Protein AF-A0A0K2VNP7-F1 (afdb_monomer_lite)

Radius of gyration: 23.18 Å; chains: 1; bounding box: 62×50×57 Å

Structure (mmCIF, N/CA/C/O backbone):
data_AF-A0A0K2VNP7-F1
#
_entry.id   AF-A0A0K2VNP7-F1
#
loop_
_atom_site.group_PDB
_atom_site.id
_atom_site.type_symbol
_atom_site.label_atom_id
_atom_site.label_alt_id
_atom_site.label_comp_id
_atom_site.label_asym_id
_atom_site.label_entity_id
_atom_site.label_seq_id
_atom_site.pdbx_PDB_ins_code
_atom_site.Cartn_x
_atom_site.Cartn_y
_atom_site.Cartn_z
_atom_site.occupancy
_atom_site.B_iso_or_equiv
_atom_site.auth_seq_id
_atom_site.auth_comp_id
_atom_site.auth_asym_id
_atom_site.auth_atom_id
_atom_site.pdbx_PDB_model_num
ATOM 1 N N . MET A 1 1 ? 33.812 19.407 -28.244 1.00 70.69 1 MET A N 1
ATOM 2 C CA . MET A 1 1 ? 33.026 18.221 -28.662 1.00 70.69 1 MET A CA 1
ATOM 3 C C . MET A 1 1 ? 32.955 17.132 -27.590 1.00 70.69 1 MET A C 1
ATOM 5 O O . MET A 1 1 ? 31.851 16.700 -27.298 1.00 70.69 1 MET A O 1
ATOM 9 N N . GLY A 1 2 ? 34.066 16.729 -26.953 1.00 83.50 2 GLY A N 1
ATOM 10 C CA . GLY A 1 2 ? 34.057 15.644 -25.949 1.00 83.50 2 GLY A CA 1
ATOM 11 C C . GLY A 1 2 ? 33.105 15.850 -24.759 1.00 83.50 2 GLY A C 1
ATOM 12 O O . GLY A 1 2 ? 32.328 14.958 -24.445 1.00 83.50 2 GLY A O 1
ATOM 13 N N . ILE A 1 3 ? 33.084 17.046 -24.156 1.00 91.19 3 ILE A N 1
ATOM 14 C CA . ILE A 1 3 ? 32.210 17.354 -23.003 1.00 91.19 3 ILE A CA 1
ATOM 15 C C . ILE A 1 3 ? 30.718 17.237 -23.366 1.00 91.19 3 ILE A C 1
ATOM 17 O O . ILE A 1 3 ? 29.927 16.738 -22.573 1.00 91.19 3 ILE A O 1
ATOM 21 N N . LEU A 1 4 ? 30.333 17.630 -24.585 1.00 91.12 4 LEU A N 1
ATOM 22 C CA . LEU A 1 4 ? 28.941 17.568 -25.040 1.00 91.12 4 LEU A CA 1
ATOM 23 C C . LEU A 1 4 ? 28.455 16.115 -25.177 1.00 91.12 4 LEU A C 1
ATOM 25 O O . LEU A 1 4 ? 27.351 15.791 -24.751 1.00 91.12 4 LEU A O 1
ATOM 29 N N . LEU A 1 5 ? 29.300 15.228 -25.717 1.00 90.25 5 LEU A N 1
ATOM 30 C CA . LEU A 1 5 ? 28.995 13.797 -25.822 1.00 90.25 5 LEU A CA 1
ATOM 31 C C . LEU A 1 5 ? 28.846 13.147 -24.444 1.00 90.25 5 LEU A C 1
ATOM 33 O O . LEU A 1 5 ? 27.913 12.377 -24.232 1.00 90.25 5 LEU A O 1
ATOM 37 N N . VAL A 1 6 ? 29.716 13.497 -23.493 1.00 90.69 6 VAL A N 1
ATOM 38 C CA . VAL A 1 6 ? 29.629 12.990 -22.115 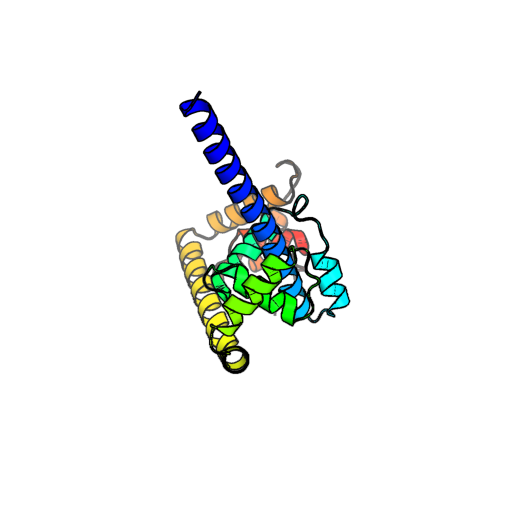1.00 90.69 6 VAL A CA 1
ATOM 39 C C . VAL A 1 6 ? 28.314 13.415 -21.455 1.00 90.69 6 VAL A C 1
ATOM 41 O O . VAL A 1 6 ? 27.642 12.581 -20.851 1.00 90.69 6 VAL A O 1
ATOM 44 N 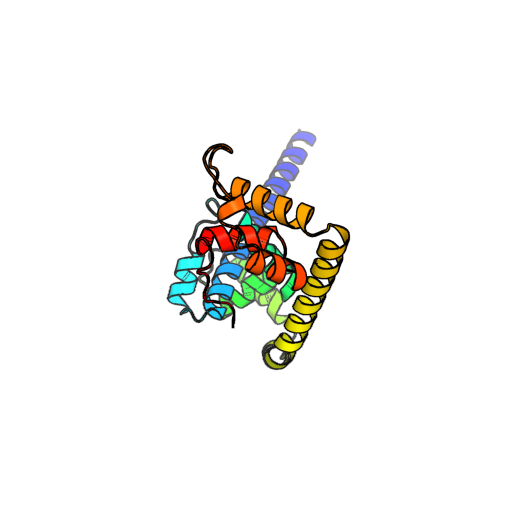N . LEU A 1 7 ? 27.896 14.674 -21.620 1.00 92.00 7 LEU A N 1
ATOM 45 C CA . LEU A 1 7 ? 26.624 15.162 -21.074 1.00 92.00 7 LEU A CA 1
ATOM 46 C C . LEU A 1 7 ? 25.408 14.459 -21.690 1.00 92.00 7 LEU A C 1
ATOM 48 O O . LEU A 1 7 ? 24.470 14.134 -20.966 1.00 92.00 7 LEU A O 1
ATOM 52 N N . ILE A 1 8 ? 25.429 14.178 -22.996 1.00 92.94 8 ILE A N 1
ATOM 53 C CA . ILE A 1 8 ? 24.343 13.451 -23.673 1.00 92.94 8 ILE A CA 1
ATOM 54 C C . ILE A 1 8 ? 24.236 12.016 -23.146 1.00 92.94 8 ILE A C 1
ATOM 56 O O . ILE A 1 8 ? 23.135 11.558 -22.841 1.00 92.94 8 ILE A O 1
ATOM 60 N N . VAL A 1 9 ? 25.362 11.314 -22.996 1.00 91.56 9 VAL A N 1
ATOM 61 C CA . VAL A 1 9 ? 25.372 9.932 -22.488 1.00 91.56 9 VAL A CA 1
ATOM 62 C C . VAL A 1 9 ? 24.902 9.878 -21.032 1.00 91.56 9 VAL A C 1
ATOM 64 O O . VAL A 1 9 ? 24.053 9.052 -20.697 1.00 91.56 9 VAL A O 1
ATOM 67 N N . LEU A 1 10 ? 25.390 10.780 -20.175 1.00 91.75 10 LEU A N 1
ATOM 68 C CA . LEU A 1 10 ? 24.962 10.849 -18.774 1.00 91.75 10 LEU A CA 1
ATOM 69 C C . LEU A 1 10 ? 23.482 11.226 -18.647 1.00 91.75 10 LEU A C 1
ATOM 71 O O . LEU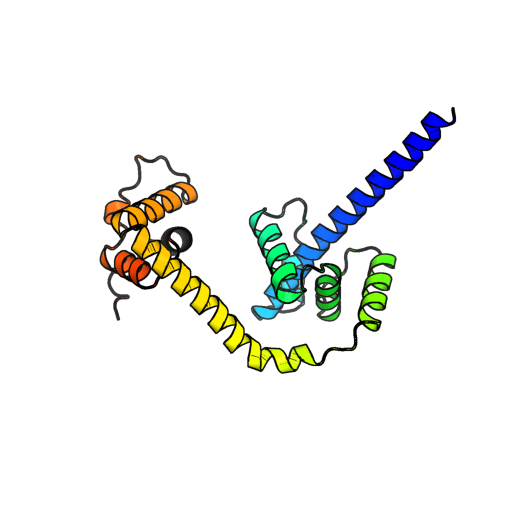 A 1 10 ? 22.745 10.564 -17.917 1.00 91.75 10 LEU A O 1
ATOM 75 N N . GLY A 1 11 ? 23.030 12.240 -19.387 1.00 89.75 11 GLY A N 1
ATOM 76 C CA . GLY A 1 11 ? 21.629 12.660 -19.401 1.00 89.75 11 GLY A CA 1
ATOM 77 C C . GLY A 1 11 ? 20.698 11.546 -19.882 1.00 89.75 11 GLY A C 1
ATOM 78 O O . GLY A 1 11 ? 19.685 11.268 -19.240 1.00 89.75 11 GLY A O 1
ATOM 79 N N . GLY A 1 12 ? 21.077 10.845 -20.955 1.00 89.25 12 GLY A N 1
ATOM 80 C CA . GLY A 1 12 ? 20.349 9.679 -21.457 1.00 89.25 12 GLY A CA 1
ATOM 81 C C . GLY A 1 12 ? 20.285 8.539 -20.437 1.00 89.25 12 GLY A C 1
ATOM 82 O O . GLY A 1 12 ? 19.220 7.954 -20.239 1.00 89.25 12 GLY A O 1
ATOM 83 N N . GLY A 1 13 ? 21.391 8.266 -19.738 1.00 84.56 13 GLY A N 1
ATOM 84 C CA . GLY A 1 13 ? 21.458 7.255 -18.680 1.00 84.56 13 GLY A CA 1
ATOM 85 C C . GLY A 1 13 ? 20.544 7.569 -17.492 1.00 84.56 13 GLY A C 1
ATOM 86 O O . GLY A 1 13 ? 19.760 6.714 -17.078 1.00 84.56 13 GLY A O 1
ATOM 87 N N . VAL A 1 14 ? 20.584 8.805 -16.982 1.00 86.88 14 VAL A N 1
ATOM 88 C CA . VAL A 1 14 ? 19.708 9.257 -15.884 1.00 86.88 14 VAL A CA 1
ATOM 89 C C . VAL A 1 14 ? 18.240 9.193 -16.300 1.00 86.88 14 VAL A C 1
ATOM 91 O O . VAL A 1 14 ? 17.415 8.655 -15.562 1.00 86.88 14 VAL A O 1
ATOM 94 N N . TRP A 1 15 ? 17.907 9.679 -17.497 1.00 87.25 15 TRP A N 1
ATOM 95 C CA . TRP A 1 15 ? 16.540 9.627 -18.014 1.00 87.25 15 TRP A CA 1
ATOM 96 C C . TRP A 1 15 ? 16.022 8.189 -18.124 1.00 87.25 15 TRP A C 1
ATOM 98 O O . TRP A 1 15 ? 14.904 7.893 -17.693 1.00 87.25 15 TRP A O 1
ATOM 108 N N . TYR A 1 16 ? 16.845 7.275 -18.641 1.00 82.25 16 TYR A N 1
ATOM 109 C CA . TYR A 1 16 ? 16.489 5.863 -18.751 1.00 82.25 16 TYR A CA 1
ATOM 110 C C . TYR A 1 16 ? 16.278 5.215 -17.374 1.00 82.25 16 TYR A C 1
ATOM 112 O O . TYR A 1 16 ? 15.296 4.496 -17.173 1.00 82.25 16 TYR A O 1
ATOM 120 N N . PHE A 1 17 ? 17.149 5.517 -16.406 1.00 78.56 17 PHE A N 1
ATOM 121 C CA . PHE A 1 17 ? 17.036 5.026 -15.032 1.00 78.56 17 PHE A CA 1
ATOM 122 C C . PHE A 1 17 ? 15.746 5.504 -14.350 1.00 78.56 17 PHE A C 1
ATOM 124 O O . PHE A 1 17 ? 14.999 4.696 -13.793 1.00 78.56 17 PHE A O 1
ATOM 131 N N . LEU A 1 18 ? 15.432 6.799 -14.454 1.00 80.50 18 LEU A N 1
ATOM 132 C CA . LEU A 1 18 ? 14.202 7.372 -13.901 1.00 80.50 18 LEU A CA 1
ATOM 133 C C . LEU A 1 18 ? 12.958 6.738 -14.533 1.00 80.50 18 LEU A C 1
ATOM 135 O O . LEU A 1 18 ? 12.054 6.298 -13.821 1.00 80.50 18 LEU A O 1
ATOM 139 N N . LYS A 1 19 ? 12.936 6.608 -15.863 1.00 79.38 19 LYS A N 1
ATOM 140 C CA . LYS A 1 19 ? 11.820 5.988 -16.591 1.00 79.38 19 LYS A CA 1
ATOM 141 C C . LYS A 1 19 ? 11.610 4.521 -16.201 1.00 79.38 19 LYS A C 1
ATOM 143 O O . LYS A 1 19 ? 10.469 4.064 -16.112 1.00 79.38 19 LYS A O 1
ATOM 148 N N . GLY A 1 20 ? 12.693 3.787 -15.946 1.00 77.75 20 GLY A N 1
ATOM 149 C CA . GLY A 1 20 ? 12.641 2.414 -15.442 1.00 77.75 20 GLY A CA 1
ATOM 150 C C . GLY A 1 20 ? 12.015 2.316 -14.048 1.00 77.75 20 GLY A C 1
ATOM 151 O O . GLY A 1 20 ? 11.150 1.466 -13.824 1.00 77.75 20 GLY A O 1
ATOM 152 N N . ASN A 1 21 ? 12.393 3.212 -13.134 1.00 82.44 21 ASN A N 1
ATOM 153 C CA . ASN A 1 21 ? 11.862 3.233 -11.769 1.00 82.44 21 ASN A CA 1
ATOM 154 C C . ASN A 1 21 ? 10.374 3.591 -11.718 1.00 82.44 21 ASN A C 1
ATOM 156 O O . ASN A 1 21 ? 9.636 2.954 -10.971 1.00 82.44 21 ASN A O 1
ATOM 160 N N . VAL A 1 22 ? 9.907 4.530 -12.549 1.00 85.69 22 VAL A N 1
ATOM 161 C CA . VAL A 1 22 ? 8.475 4.883 -12.619 1.00 85.69 22 VAL A CA 1
ATOM 162 C C . VAL A 1 22 ? 7.631 3.676 -13.037 1.00 85.69 22 VAL A C 1
ATOM 164 O O . VAL A 1 22 ? 6.640 3.357 -12.385 1.00 85.69 22 VAL A O 1
ATOM 167 N N . ARG A 1 23 ? 8.058 2.940 -14.072 1.00 88.19 23 ARG A N 1
ATOM 168 C CA . ARG A 1 23 ? 7.354 1.726 -14.529 1.00 88.19 23 ARG A CA 1
ATOM 169 C C . ARG A 1 23 ? 7.329 0.628 -13.469 1.00 88.19 23 ARG A C 1
ATOM 171 O O . ARG A 1 23 ? 6.323 -0.058 -13.326 1.00 88.19 23 ARG A O 1
ATOM 178 N N . ARG A 1 24 ? 8.426 0.460 -12.726 1.00 89.75 24 ARG A N 1
ATOM 179 C CA . ARG A 1 24 ? 8.487 -0.481 -11.600 1.00 89.75 24 ARG A CA 1
ATOM 180 C C . ARG A 1 24 ? 7.563 -0.068 -10.463 1.00 89.75 24 ARG A C 1
ATOM 182 O O . ARG A 1 24 ? 6.850 -0.923 -9.951 1.00 89.75 24 ARG A O 1
ATOM 189 N N . GLY A 1 25 ? 7.533 1.216 -10.112 1.00 91.81 25 GLY A N 1
ATOM 190 C CA . GLY A 1 25 ? 6.614 1.754 -9.111 1.00 91.81 25 GLY A CA 1
ATOM 191 C C . GLY A 1 25 ? 5.158 1.494 -9.491 1.00 91.81 25 GLY A C 1
ATOM 192 O O . GLY A 1 25 ? 4.420 0.917 -8.701 1.00 91.81 25 GLY A O 1
ATOM 193 N N . ALA A 1 26 ? 4.776 1.800 -10.731 1.00 93.69 26 ALA A N 1
ATOM 194 C CA . ALA A 1 26 ? 3.443 1.509 -11.255 1.00 93.69 26 ALA A CA 1
ATOM 195 C C . ALA A 1 26 ? 3.073 0.019 -11.138 1.00 93.69 26 ALA A C 1
ATOM 197 O O . ALA A 1 26 ? 2.006 -0.321 -10.627 1.00 93.69 26 ALA A O 1
ATOM 198 N N . GLU A 1 27 ? 3.970 -0.882 -11.554 1.00 94.75 27 GLU A N 1
ATOM 199 C CA . GLU A 1 27 ? 3.713 -2.324 -11.461 1.00 94.75 27 GLU A CA 1
ATOM 200 C C . GLU A 1 27 ? 3.651 -2.814 -10.012 1.00 94.75 27 GLU A C 1
ATOM 202 O O . GLU A 1 27 ? 2.876 -3.711 -9.696 1.00 94.75 27 GLU A O 1
ATOM 207 N N . THR A 1 28 ? 4.422 -2.194 -9.120 1.00 95.56 28 THR A N 1
ATOM 208 C CA . THR A 1 28 ? 4.388 -2.468 -7.680 1.00 95.56 28 THR A CA 1
ATOM 209 C C . THR A 1 28 ? 3.008 -2.160 -7.115 1.00 95.56 28 THR A C 1
ATOM 211 O O . THR A 1 28 ? 2.433 -2.988 -6.417 1.00 95.56 28 THR A O 1
ATOM 214 N N . VAL A 1 29 ? 2.428 -1.005 -7.444 1.00 96.00 29 VAL A N 1
ATOM 215 C CA . VAL A 1 29 ? 1.097 -0.679 -6.925 1.00 96.00 29 VAL A CA 1
ATOM 216 C C . VAL A 1 29 ? 0.034 -1.617 -7.501 1.00 96.00 29 VAL A C 1
ATOM 218 O O . VAL A 1 29 ? -0.791 -2.132 -6.749 1.00 96.00 29 VAL A O 1
ATOM 221 N N . ARG A 1 30 ? 0.110 -1.950 -8.797 1.00 96.62 30 ARG A N 1
ATOM 222 C CA . ARG A 1 30 ? -0.773 -2.959 -9.412 1.00 96.62 30 ARG A CA 1
ATOM 223 C C . ARG A 1 30 ? -0.667 -4.322 -8.727 1.00 96.62 30 ARG A C 1
ATOM 225 O O . ARG A 1 30 ? -1.696 -4.933 -8.452 1.00 96.62 30 ARG A O 1
ATOM 232 N N . ALA A 1 31 ? 0.551 -4.769 -8.423 1.00 96.75 31 ALA A N 1
ATOM 233 C CA . ALA A 1 31 ? 0.799 -6.010 -7.697 1.00 96.75 31 ALA A CA 1
ATOM 234 C C . ALA A 1 31 ? 0.157 -5.991 -6.308 1.00 96.75 31 ALA A C 1
ATOM 236 O O . ALA A 1 31 ? -0.519 -6.947 -5.946 1.00 96.75 31 ALA A O 1
ATOM 237 N N . SER A 1 32 ? 0.303 -4.891 -5.567 1.00 96.56 32 SER A N 1
ATOM 238 C CA . SER A 1 32 ? -0.309 -4.750 -4.245 1.00 96.56 32 SER A CA 1
ATOM 239 C C . SER A 1 32 ? -1.839 -4.813 -4.312 1.00 96.56 32 SER A C 1
ATOM 241 O O . SER A 1 32 ? -2.441 -5.605 -3.596 1.00 96.56 32 SER A O 1
ATOM 243 N N . ILE A 1 33 ? -2.466 -4.071 -5.233 1.00 96.00 33 ILE A N 1
ATOM 244 C CA . ILE A 1 33 ? -3.927 -4.086 -5.432 1.00 96.00 33 ILE A CA 1
ATOM 245 C C . ILE A 1 33 ? -4.418 -5.487 -5.798 1.00 96.00 33 ILE A C 1
ATOM 247 O O . ILE A 1 33 ? -5.418 -5.955 -5.259 1.00 96.00 33 ILE A O 1
ATOM 251 N N . PHE A 1 34 ? -3.712 -6.162 -6.706 1.00 97.56 34 PHE A N 1
ATOM 252 C CA . PHE A 1 34 ? -4.047 -7.517 -7.122 1.00 97.56 34 PHE A CA 1
ATOM 253 C C . PHE A 1 34 ? -3.987 -8.502 -5.946 1.00 97.56 34 PHE A C 1
ATOM 255 O O . PHE A 1 34 ? -4.931 -9.261 -5.733 1.00 97.56 34 PHE A O 1
ATOM 262 N N . LEU A 1 35 ? -2.901 -8.470 -5.168 1.00 96.62 35 LEU A N 1
ATOM 263 C CA . LEU A 1 35 ? -2.711 -9.349 -4.015 1.00 96.62 35 LEU A CA 1
ATOM 264 C C . LEU A 1 35 ? -3.757 -9.085 -2.926 1.00 96.62 35 LEU A C 1
ATOM 266 O O . LEU A 1 35 ? -4.388 -10.031 -2.468 1.00 96.62 35 LEU A O 1
ATOM 270 N N . THR A 1 36 ? -4.022 -7.820 -2.593 1.00 94.56 36 THR A N 1
ATOM 271 C CA . THR A 1 36 ? -5.078 -7.447 -1.637 1.00 94.56 36 THR A CA 1
ATOM 272 C C . THR A 1 36 ? -6.469 -7.858 -2.128 1.00 94.56 36 THR A C 1
ATOM 274 O O . THR A 1 36 ? -7.300 -8.293 -1.332 1.00 94.56 36 THR A O 1
ATOM 277 N N . GLY A 1 37 ? -6.730 -7.783 -3.438 1.00 94.69 37 GLY A N 1
ATOM 278 C CA . GLY A 1 37 ? -7.971 -8.282 -4.030 1.00 94.69 37 GLY A CA 1
ATOM 279 C C . GLY A 1 37 ? -8.148 -9.787 -3.812 1.00 94.69 37 GLY A C 1
ATOM 280 O O . GLY A 1 37 ? -9.204 -10.221 -3.357 1.00 94.69 37 GLY A O 1
ATOM 281 N N . LEU A 1 38 ? -7.100 -10.577 -4.064 1.00 95.06 38 LEU A N 1
ATOM 282 C CA . LEU A 1 38 ? -7.122 -12.021 -3.808 1.00 95.06 38 LEU A CA 1
ATOM 283 C C . LEU A 1 38 ? -7.294 -12.353 -2.319 1.00 95.06 38 LEU A C 1
ATOM 285 O O . LEU A 1 38 ? -8.063 -13.250 -1.986 1.00 95.06 38 LEU A O 1
ATOM 289 N N . GLU A 1 39 ? -6.612 -11.631 -1.428 1.00 92.50 39 GLU A N 1
ATOM 290 C CA . GLU A 1 39 ? -6.753 -11.790 0.030 1.00 92.50 39 GLU A CA 1
ATOM 291 C C . GLU A 1 39 ? -8.170 -11.471 0.518 1.00 92.50 39 GLU A C 1
ATOM 293 O O . GLU A 1 39 ? -8.655 -12.095 1.457 1.00 92.50 39 GLU A O 1
ATOM 298 N N . SER A 1 40 ? -8.859 -10.551 -0.159 1.00 92.62 40 SER A N 1
ATOM 299 C CA . SER A 1 40 ? -10.255 -10.197 0.123 1.00 92.62 40 SER A CA 1
ATOM 300 C C . SER A 1 40 ? -11.264 -11.210 -0.444 1.00 92.62 40 SER A C 1
ATOM 302 O O . SER A 1 40 ? -12.470 -11.009 -0.319 1.00 92.62 40 SER A O 1
ATOM 304 N N . GLY A 1 41 ? -10.797 -12.292 -1.077 1.00 94.31 41 GLY A N 1
ATOM 305 C CA . GLY A 1 41 ? -11.638 -13.350 -1.640 1.00 94.31 41 GLY A CA 1
ATOM 306 C C . GLY A 1 41 ? -12.110 -13.108 -3.077 1.00 94.31 41 GLY A C 1
ATOM 307 O O . GLY A 1 41 ? -12.920 -13.887 -3.581 1.00 94.31 41 GLY A O 1
ATOM 308 N N . HIS A 1 42 ? -11.613 -12.071 -3.761 1.00 94.44 42 HIS A N 1
ATOM 309 C CA . HIS A 1 42 ? -11.946 -11.840 -5.167 1.00 94.44 42 HIS A CA 1
ATOM 310 C C . HIS A 1 42 ? -11.330 -12.894 -6.082 1.00 94.44 42 HIS A C 1
ATOM 312 O O . HIS A 1 42 ? -10.258 -13.449 -5.827 1.00 94.44 42 HIS A O 1
ATOM 318 N N . THR A 1 43 ? -11.986 -13.133 -7.215 1.00 97.12 43 THR A N 1
ATOM 319 C CA . THR A 1 43 ? -11.425 -14.012 -8.244 1.00 97.12 43 THR A CA 1
ATOM 320 C C . THR A 1 43 ? -10.215 -13.361 -8.921 1.00 97.12 43 THR A C 1
ATOM 322 O O . THR A 1 43 ? -10.086 -12.138 -8.980 1.00 97.12 43 THR A O 1
ATOM 325 N N . VAL A 1 44 ? -9.337 -14.170 -9.526 1.00 96.88 44 VAL A N 1
ATOM 326 C CA . VAL A 1 44 ? -8.182 -13.672 -10.303 1.00 96.88 44 VAL A CA 1
ATOM 327 C C . VAL A 1 44 ? -8.610 -12.693 -11.405 1.00 96.88 44 VAL A C 1
ATOM 329 O O . VAL A 1 44 ? -7.883 -11.746 -11.710 1.00 96.88 44 VAL A O 1
ATOM 332 N N . ALA A 1 45 ? -9.784 -12.895 -12.011 1.00 96.94 45 ALA A N 1
ATOM 333 C CA . ALA A 1 45 ? -10.313 -12.009 -13.043 1.00 96.94 45 ALA A CA 1
ATOM 334 C C . ALA A 1 45 ? -10.713 -10.635 -12.476 1.00 96.94 45 ALA A C 1
ATOM 336 O O . ALA A 1 45 ? -10.317 -9.611 -13.036 1.00 96.94 45 ALA A O 1
ATOM 337 N N . GLU A 1 46 ? -11.429 -10.611 -11.350 1.00 93.81 46 GLU A N 1
ATOM 338 C CA . GLU A 1 46 ? -11.822 -9.384 -10.643 1.00 93.81 46 GLU A CA 1
ATOM 339 C C . GLU A 1 46 ? -10.608 -8.622 -10.105 1.00 93.81 46 GLU A C 1
ATOM 341 O O . GLU A 1 46 ? -10.480 -7.421 -10.334 1.00 93.81 46 GLU A O 1
ATOM 346 N N . ALA A 1 47 ? -9.662 -9.319 -9.473 1.00 96.31 47 ALA A N 1
ATOM 347 C CA . ALA A 1 47 ? -8.436 -8.708 -8.968 1.00 96.31 47 ALA A CA 1
ATOM 348 C C . ALA A 1 47 ? -7.603 -8.084 -10.105 1.00 96.31 47 ALA A C 1
ATOM 350 O O . ALA A 1 47 ? -7.077 -6.979 -9.968 1.00 96.31 47 ALA A O 1
ATOM 351 N N . ASN A 1 48 ? -7.521 -8.745 -11.268 1.00 96.88 48 ASN A N 1
ATOM 352 C CA . ASN A 1 48 ? -6.879 -8.173 -12.456 1.00 96.88 48 ASN A CA 1
ATOM 353 C C . ASN A 1 48 ? -7.625 -6.947 -12.999 1.00 96.88 48 ASN A C 1
ATOM 355 O O . ASN A 1 48 ? -6.977 -6.035 -13.517 1.00 96.88 48 ASN A O 1
ATOM 359 N N . LEU A 1 49 ? -8.958 -6.924 -12.908 1.00 94.81 49 LEU A N 1
ATOM 360 C CA . LEU A 1 49 ? -9.765 -5.769 -13.295 1.00 94.81 49 LEU A CA 1
ATOM 361 C C . LEU A 1 49 ? -9.469 -4.578 -12.375 1.00 94.81 49 LEU A C 1
ATOM 363 O O . LEU A 1 49 ? -9.195 -3.488 -12.872 1.00 94.81 49 LEU A O 1
ATOM 367 N N . MET A 1 50 ? -9.416 -4.787 -11.058 1.00 93.19 50 MET A N 1
ATOM 368 C CA . MET A 1 50 ? -9.049 -3.739 -10.095 1.00 93.19 50 MET A CA 1
ATOM 369 C C . MET A 1 50 ? -7.620 -3.229 -10.325 1.00 93.19 50 MET A C 1
ATOM 371 O O . MET A 1 50 ? -7.382 -2.025 -10.404 1.00 93.19 50 MET A O 1
ATOM 375 N N . ALA A 1 51 ? -6.671 -4.143 -10.538 1.00 94.94 51 ALA A N 1
ATOM 376 C CA . ALA A 1 51 ? -5.279 -3.816 -10.835 1.00 94.94 51 ALA A CA 1
ATOM 377 C C . ALA A 1 51 ? -5.056 -3.287 -12.267 1.00 94.94 51 ALA A C 1
ATOM 379 O O . ALA A 1 51 ? -3.914 -3.039 -12.664 1.00 94.94 51 ALA A O 1
ATOM 380 N N . SER A 1 52 ? -6.101 -3.145 -13.089 1.00 93.31 52 SER A N 1
ATOM 381 C CA . SER A 1 52 ? -5.971 -2.611 -14.451 1.00 93.31 52 SER A CA 1
ATOM 382 C C . SER A 1 52 ? -5.876 -1.086 -14.492 1.00 93.31 52 SER A C 1
ATOM 384 O O . SER A 1 52 ? -5.360 -0.568 -15.490 1.00 93.31 52 SER A O 1
ATOM 386 N N . MET A 1 53 ? -6.294 -0.415 -13.407 1.00 87.38 53 MET A N 1
ATOM 387 C CA . MET A 1 53 ? -6.261 1.039 -13.243 1.00 87.38 53 MET A CA 1
ATOM 388 C C . MET A 1 53 ? -4.876 1.595 -13.579 1.00 87.38 53 MET A C 1
ATOM 390 O O . MET A 1 53 ? -3.849 1.015 -13.211 1.00 87.38 53 MET A O 1
ATOM 394 N N . ASP A 1 54 ? -4.851 2.696 -14.328 1.00 85.56 54 ASP A N 1
ATOM 395 C CA . ASP A 1 54 ? -3.592 3.324 -14.698 1.00 85.56 54 ASP A CA 1
ATOM 396 C C . ASP A 1 54 ? -2.920 3.924 -13.462 1.00 85.56 54 ASP A C 1
ATOM 398 O O . ASP A 1 54 ? -3.564 4.588 -12.648 1.00 85.56 54 ASP A O 1
ATOM 402 N N . ALA A 1 55 ? -1.615 3.699 -13.335 1.00 78.06 55 ALA A N 1
ATOM 403 C CA . ALA A 1 55 ? -0.842 4.231 -12.224 1.00 78.06 55 ALA A CA 1
ATOM 404 C C . ALA A 1 55 ? -0.767 5.765 -12.273 1.00 78.06 55 ALA A C 1
ATOM 406 O O . ALA A 1 55 ? -0.614 6.391 -11.228 1.00 78.06 55 ALA A O 1
ATOM 407 N N . GLU A 1 56 ? -0.912 6.367 -13.460 1.00 80.06 56 GLU A N 1
ATOM 408 C CA . GLU A 1 56 ? -0.935 7.826 -13.632 1.00 80.06 56 GLU A CA 1
ATOM 409 C C . GLU A 1 56 ? -2.152 8.489 -12.968 1.00 80.06 56 GLU A C 1
ATOM 411 O O . GLU A 1 56 ? -2.057 9.628 -12.516 1.00 80.06 56 GLU A O 1
ATOM 416 N N . TYR A 1 57 ? -3.275 7.773 -12.854 1.00 86.31 57 TYR A N 1
ATOM 417 C CA . TYR A 1 57 ? -4.515 8.279 -12.248 1.00 86.31 57 TYR A CA 1
ATOM 418 C C . TYR A 1 57 ? -4.750 7.746 -10.835 1.00 86.31 57 TYR A C 1
ATOM 420 O O . TYR A 1 57 ? -5.835 7.900 -10.272 1.00 86.31 57 TYR A O 1
ATOM 428 N N . MET A 1 58 ? -3.748 7.089 -10.260 1.00 87.94 58 MET A N 1
ATOM 429 C CA . MET A 1 58 ? -3.905 6.420 -8.987 1.00 87.94 58 MET A CA 1
ATOM 430 C C . MET A 1 58 ? -3.830 7.417 -7.824 1.00 87.94 58 MET A C 1
ATOM 432 O O . MET A 1 58 ? -2.876 8.195 -7.748 1.00 87.94 58 MET A O 1
ATOM 436 N N . PRO A 1 59 ? -4.790 7.396 -6.880 1.00 88.88 59 PRO A N 1
ATOM 437 C CA . PRO A 1 59 ? -4.747 8.283 -5.727 1.00 88.88 59 PRO A CA 1
ATOM 438 C C . PRO A 1 59 ? -3.486 8.054 -4.885 1.00 88.88 59 PRO A C 1
ATOM 440 O O . PRO A 1 59 ? -3.134 6.911 -4.581 1.00 88.88 59 PRO A O 1
ATOM 443 N N . THR A 1 60 ? -2.857 9.135 -4.416 1.00 90.88 60 THR A N 1
ATOM 444 C CA . THR A 1 60 ? -1.676 9.086 -3.534 1.00 90.88 60 THR A CA 1
ATOM 445 C C . THR A 1 60 ? -1.819 8.116 -2.349 1.00 90.88 60 THR A C 1
ATOM 447 O O . THR A 1 60 ? -0.869 7.374 -2.093 1.00 90.88 60 THR A O 1
ATOM 450 N N . PRO A 1 61 ? -2.973 8.029 -1.647 1.00 90.44 61 PRO A N 1
ATOM 451 C CA . PRO A 1 61 ? -3.136 7.075 -0.547 1.00 90.44 61 PRO A CA 1
ATOM 452 C C . PRO A 1 61 ? -2.963 5.608 -0.964 1.00 90.44 61 PRO A C 1
ATOM 454 O O . PRO A 1 61 ? -2.444 4.808 -0.192 1.00 90.44 61 PRO A O 1
ATOM 457 N N . MET A 1 62 ? -3.353 5.250 -2.190 1.00 90.38 62 MET A N 1
ATOM 458 C CA . MET A 1 62 ? -3.237 3.883 -2.705 1.00 90.38 62 MET A CA 1
ATOM 459 C C . MET A 1 62 ? -1.777 3.521 -2.999 1.00 90.38 62 MET A C 1
ATOM 461 O O . MET A 1 62 ? -1.338 2.412 -2.701 1.00 90.38 62 MET A O 1
ATOM 465 N N . ILE A 1 63 ? -1.007 4.485 -3.513 1.00 93.25 63 ILE A N 1
ATOM 466 C CA . ILE A 1 63 ? 0.437 4.342 -3.727 1.00 93.25 63 ILE A CA 1
ATOM 467 C C . ILE A 1 63 ? 1.148 4.139 -2.385 1.00 93.25 63 ILE A C 1
ATOM 469 O O . ILE A 1 63 ? 1.970 3.232 -2.265 1.00 93.25 63 ILE A O 1
ATOM 473 N N . LEU A 1 64 ? 0.815 4.949 -1.373 1.00 92.75 64 LEU A N 1
ATOM 474 C CA . LEU A 1 64 ? 1.395 4.830 -0.031 1.00 92.75 64 LEU A CA 1
ATOM 475 C C . LEU A 1 64 ? 1.076 3.474 0.603 1.00 92.75 64 LEU A C 1
ATOM 477 O O . LEU A 1 64 ? 1.996 2.795 1.048 1.00 92.75 64 LEU A O 1
ATOM 481 N N . ASN A 1 65 ? -0.183 3.034 0.543 1.00 92.12 65 ASN A N 1
ATOM 482 C CA . ASN A 1 65 ? -0.584 1.723 1.054 1.00 92.12 65 ASN A CA 1
ATOM 483 C C . ASN A 1 65 ? 0.186 0.583 0.364 1.00 92.12 65 ASN A C 1
ATOM 485 O O . ASN A 1 65 ? 0.691 -0.325 1.017 1.00 92.12 65 ASN A O 1
ATOM 489 N N . ALA A 1 66 ? 0.376 0.657 -0.955 1.00 94.19 66 ALA A N 1
ATOM 490 C CA . ALA A 1 66 ? 1.187 -0.330 -1.659 1.00 94.19 66 ALA A CA 1
ATOM 491 C C . ALA A 1 66 ? 2.666 -0.303 -1.251 1.00 94.19 66 ALA A C 1
ATOM 493 O O . ALA A 1 66 ? 3.300 -1.356 -1.185 1.00 94.19 66 ALA A O 1
ATOM 494 N N . MET A 1 67 ? 3.237 0.870 -0.965 1.00 94.56 67 MET A N 1
ATOM 495 C CA . MET A 1 67 ? 4.605 0.954 -0.444 1.00 94.56 67 MET A CA 1
ATOM 496 C C . MET A 1 67 ? 4.710 0.383 0.973 1.00 94.56 67 MET A C 1
ATOM 498 O O . MET A 1 67 ? 5.690 -0.304 1.270 1.00 94.56 67 MET A O 1
ATOM 502 N N . ASP A 1 68 ? 3.704 0.599 1.818 1.00 93.12 68 ASP A N 1
ATOM 503 C CA . ASP A 1 68 ? 3.628 -0.018 3.142 1.00 93.12 68 ASP A CA 1
ATOM 504 C C . ASP A 1 68 ? 3.492 -1.539 3.028 1.00 93.12 68 ASP A C 1
ATOM 506 O O . ASP A 1 68 ? 4.219 -2.263 3.706 1.00 93.12 68 ASP A O 1
ATOM 510 N N . HIS A 1 69 ? 2.684 -2.041 2.090 1.00 90.62 69 HIS A N 1
ATOM 511 C CA . HIS A 1 69 ? 2.585 -3.469 1.778 1.00 90.62 69 HIS A CA 1
ATOM 512 C C . HIS A 1 69 ? 3.969 -4.039 1.402 1.00 90.62 69 HIS A C 1
ATOM 514 O O . HIS A 1 69 ? 4.434 -5.021 1.986 1.00 90.62 69 HIS A O 1
ATOM 520 N N . VAL A 1 70 ? 4.701 -3.378 0.500 1.00 93.00 70 VAL A N 1
ATOM 521 C CA . VAL A 1 70 ? 6.074 -3.773 0.139 1.00 93.00 70 VAL A CA 1
ATOM 522 C C . VAL A 1 70 ? 7.008 -3.759 1.350 1.00 93.00 70 VAL A C 1
ATOM 524 O O . VAL A 1 70 ? 7.826 -4.668 1.521 1.00 93.00 70 VAL A O 1
ATOM 527 N N . ARG A 1 71 ? 6.928 -2.730 2.195 1.00 90.88 71 ARG A N 1
ATOM 528 C CA . ARG A 1 71 ? 7.787 -2.588 3.374 1.00 90.88 71 ARG A CA 1
ATOM 529 C C . ARG A 1 71 ? 7.519 -3.686 4.402 1.00 90.88 71 ARG A C 1
ATOM 531 O O . ARG A 1 71 ? 8.474 -4.311 4.859 1.00 90.88 71 ARG A O 1
ATOM 538 N N . LEU A 1 72 ? 6.252 -3.918 4.728 1.00 86.12 72 LEU A N 1
ATOM 539 C CA . LEU A 1 72 ? 5.813 -4.828 5.784 1.00 86.12 72 LEU A CA 1
ATOM 540 C C . LEU A 1 72 ? 5.967 -6.299 5.380 1.00 86.12 72 LEU A C 1
ATOM 542 O O . LEU A 1 72 ? 6.493 -7.093 6.157 1.00 86.12 72 LEU A O 1
ATOM 546 N N . PHE A 1 73 ? 5.572 -6.665 4.158 1.00 89.25 73 PHE A N 1
ATOM 547 C CA . PHE A 1 73 ? 5.524 -8.071 3.736 1.00 89.25 73 PHE A CA 1
ATOM 548 C C . PHE A 1 73 ? 6.753 -8.514 2.935 1.00 89.25 73 PHE A C 1
ATOM 550 O O . PHE A 1 73 ? 7.134 -9.683 2.989 1.00 89.25 73 PHE A O 1
ATOM 557 N N . TYR A 1 74 ? 7.429 -7.582 2.257 1.00 88.94 74 TYR A N 1
ATOM 558 C CA . TYR A 1 74 ? 8.553 -7.882 1.361 1.00 88.94 74 TYR A CA 1
ATOM 559 C C . TYR A 1 74 ? 9.861 -7.186 1.763 1.00 88.94 74 TYR A C 1
ATOM 561 O O . TYR A 1 74 ? 10.836 -7.193 1.005 1.00 88.94 74 TYR A O 1
ATOM 569 N N . GLY A 1 75 ? 9.913 -6.578 2.955 1.00 87.88 75 GLY A N 1
ATOM 570 C CA . GLY A 1 75 ? 11.115 -5.929 3.484 1.00 87.88 75 GLY A CA 1
ATOM 571 C C . GLY A 1 75 ? 11.608 -4.769 2.616 1.00 87.88 75 GLY A C 1
ATOM 572 O O . GLY A 1 75 ? 12.814 -4.572 2.473 1.00 87.88 75 GLY A O 1
ATOM 573 N N . GLY A 1 76 ? 10.691 -4.052 1.962 1.00 89.25 76 GLY A N 1
ATOM 574 C CA . GLY A 1 76 ? 11.015 -2.929 1.077 1.00 89.25 76 GLY A CA 1
ATOM 575 C C . GLY A 1 76 ? 11.367 -3.340 -0.358 1.00 89.25 76 GLY A C 1
ATOM 576 O O . GLY A 1 76 ? 11.640 -2.479 -1.195 1.00 89.25 76 GLY A O 1
ATOM 577 N N . LYS A 1 77 ? 11.365 -4.640 -0.678 1.00 91.12 77 LYS A N 1
ATOM 578 C CA . LYS A 1 77 ? 11.730 -5.139 -2.008 1.00 91.12 77 LYS A CA 1
ATOM 579 C C . LYS A 1 77 ? 10.489 -5.237 -2.894 1.00 91.12 77 LYS A C 1
ATOM 581 O O . LYS A 1 77 ? 9.629 -6.083 -2.687 1.00 91.12 77 LYS A O 1
ATOM 586 N N . GLN A 1 78 ? 10.431 -4.401 -3.928 1.00 93.62 78 GLN A N 1
ATOM 587 C CA . GLN A 1 78 ? 9.299 -4.344 -4.862 1.00 93.62 78 GLN A CA 1
ATOM 588 C C . GLN A 1 78 ? 9.207 -5.566 -5.788 1.00 93.62 78 GLN A C 1
ATOM 590 O O . GLN A 1 78 ? 8.120 -6.082 -6.035 1.00 93.62 78 GLN A O 1
ATOM 595 N N . LEU A 1 79 ? 10.350 -6.040 -6.305 1.00 92.38 79 LEU A N 1
ATOM 596 C CA . LEU A 1 79 ? 10.372 -7.134 -7.286 1.00 92.38 79 LEU A CA 1
ATOM 597 C C . LEU A 1 79 ? 9.760 -8.427 -6.744 1.00 92.38 79 LEU A C 1
ATOM 599 O O . LEU A 1 79 ? 9.002 -9.038 -7.494 1.00 92.38 79 LEU A O 1
ATOM 603 N N . PRO A 1 80 ? 9.995 -8.814 -5.475 1.00 91.88 80 PRO A N 1
ATOM 604 C CA . PRO A 1 80 ? 9.349 -9.994 -4.933 1.00 91.88 80 PRO A CA 1
ATOM 605 C C . PRO A 1 80 ? 7.836 -9.964 -4.860 1.00 91.88 80 PRO A C 1
ATOM 607 O O . PRO A 1 80 ? 7.194 -10.958 -5.188 1.00 91.88 80 PRO A O 1
ATOM 610 N N . MET A 1 81 ? 7.263 -8.814 -4.525 1.00 94.69 81 MET A N 1
ATOM 611 C CA . MET A 1 81 ? 5.814 -8.655 -4.542 1.00 94.69 81 MET A CA 1
ATOM 612 C C . MET A 1 81 ? 5.251 -8.781 -5.962 1.00 94.69 81 MET A C 1
ATOM 614 O O . MET A 1 81 ? 4.259 -9.471 -6.183 1.00 94.69 81 MET A O 1
ATOM 618 N N . ILE A 1 82 ? 5.912 -8.160 -6.947 1.00 94.69 82 ILE A N 1
ATOM 619 C CA . ILE A 1 82 ? 5.512 -8.263 -8.359 1.00 94.69 82 ILE A CA 1
ATOM 620 C C . ILE A 1 82 ? 5.601 -9.718 -8.843 1.00 94.69 82 ILE A C 1
ATOM 622 O O . ILE A 1 82 ? 4.691 -10.197 -9.518 1.00 94.69 82 ILE A O 1
ATOM 626 N N . ALA A 1 83 ? 6.674 -10.428 -8.481 1.00 91.75 83 ALA A N 1
ATOM 627 C CA . ALA A 1 83 ? 6.871 -11.834 -8.825 1.00 91.75 83 ALA A CA 1
ATOM 628 C C . ALA A 1 83 ? 5.740 -12.713 -8.285 1.00 91.75 83 ALA A C 1
ATOM 630 O O . ALA A 1 83 ? 5.178 -13.537 -9.009 1.00 91.75 83 ALA A O 1
ATOM 631 N N . GLU A 1 84 ? 5.390 -12.520 -7.012 1.00 93.50 84 GLU A N 1
ATOM 632 C CA . GLU A 1 84 ? 4.307 -13.255 -6.371 1.00 93.50 84 GLU A CA 1
ATOM 633 C C . GLU A 1 84 ? 2.959 -12.965 -7.036 1.00 93.50 84 GLU A C 1
ATOM 635 O O . GLU A 1 84 ? 2.213 -13.899 -7.340 1.00 93.50 84 GLU A O 1
ATOM 640 N N . ALA A 1 85 ? 2.666 -11.695 -7.331 1.00 96.25 85 ALA A N 1
ATOM 641 C CA . ALA A 1 85 ? 1.445 -11.313 -8.029 1.00 96.25 85 ALA A CA 1
ATOM 642 C C . ALA A 1 85 ? 1.342 -11.993 -9.407 1.00 96.25 85 ALA A C 1
ATOM 644 O O . ALA A 1 85 ? 0.293 -12.549 -9.736 1.00 96.25 85 ALA A O 1
ATOM 645 N N . TYR A 1 86 ? 2.426 -12.030 -10.193 1.00 95.38 86 TYR A N 1
ATOM 646 C CA . TYR A 1 86 ? 2.447 -12.741 -11.479 1.00 95.38 86 TYR A CA 1
ATOM 647 C C . TYR A 1 86 ? 2.198 -14.241 -11.326 1.00 95.38 86 TYR A C 1
ATOM 649 O O . TYR A 1 86 ? 1.378 -14.796 -12.057 1.00 95.38 86 TYR A O 1
ATOM 657 N N . ARG A 1 87 ? 2.833 -14.893 -10.346 1.00 93.38 87 ARG A N 1
ATOM 658 C CA . ARG A 1 87 ? 2.597 -16.317 -10.052 1.00 93.38 87 ARG A CA 1
ATOM 659 C C . ARG A 1 87 ? 1.144 -16.607 -9.687 1.00 93.38 87 ARG A C 1
ATOM 661 O O . ARG A 1 87 ? 0.620 -17.653 -10.053 1.00 93.38 87 ARG A O 1
ATOM 668 N N . LYS A 1 88 ? 0.497 -15.682 -8.977 1.00 94.50 88 LYS A N 1
ATOM 669 C CA . LYS A 1 88 ? -0.920 -15.762 -8.599 1.00 94.50 88 LYS A CA 1
ATOM 670 C C . LYS A 1 88 ? -1.881 -15.369 -9.736 1.00 94.50 88 LYS A C 1
ATOM 672 O O . LYS A 1 88 ? -3.091 -15.373 -9.534 1.00 94.50 88 LYS A O 1
ATOM 677 N N . GLY A 1 89 ? -1.371 -15.073 -10.935 1.00 95.44 89 GLY A N 1
ATOM 678 C CA . GLY A 1 89 ? -2.175 -14.839 -12.137 1.00 95.44 89 GLY A CA 1
ATOM 679 C C . GLY A 1 89 ? -2.382 -13.369 -12.506 1.00 95.44 89 GLY A C 1
ATOM 680 O O . GLY A 1 89 ? -3.260 -13.067 -13.319 1.00 95.44 89 GLY A O 1
ATOM 681 N N . MET A 1 90 ? -1.604 -12.438 -11.944 1.00 96.81 90 MET A N 1
ATOM 682 C CA . MET A 1 90 ? -1.629 -11.043 -12.388 1.00 96.81 90 MET A CA 1
ATOM 683 C C . MET A 1 90 ? -1.094 -10.923 -13.820 1.00 96.81 90 MET A C 1
ATOM 685 O O . MET A 1 90 ? -0.029 -11.445 -14.144 1.00 96.81 90 MET A O 1
ATOM 689 N N . LYS A 1 91 ? -1.797 -10.173 -14.675 1.00 95.00 91 LYS A N 1
ATOM 690 C CA . LYS A 1 91 ? -1.370 -9.909 -16.056 1.00 95.00 91 LYS A CA 1
ATOM 691 C C . LYS A 1 91 ? -0.171 -8.943 -16.089 1.00 95.00 91 LYS A C 1
ATOM 693 O O . LYS A 1 91 ? -0.331 -7.782 -15.675 1.00 95.00 91 LYS A O 1
ATOM 698 N N . PRO A 1 92 ? 0.993 -9.367 -16.618 1.00 93.25 92 PRO A N 1
ATOM 699 C CA . PRO A 1 92 ? 2.189 -8.536 -16.645 1.00 93.25 92 PRO A CA 1
ATOM 700 C C . PRO A 1 92 ? 2.071 -7.386 -17.644 1.00 93.25 92 PRO A C 1
ATOM 702 O O . PRO A 1 92 ? 1.717 -7.602 -18.803 1.00 93.25 92 PRO A O 1
ATOM 705 N N . LYS A 1 93 ? 2.405 -6.159 -17.213 1.00 91.44 93 LYS A N 1
ATOM 706 C CA . LYS A 1 93 ? 2.608 -5.010 -18.126 1.00 91.44 93 LYS A CA 1
ATOM 707 C C . LYS A 1 93 ? 4.089 -4.691 -18.346 1.00 91.44 93 LYS A C 1
ATOM 709 O O . LYS A 1 93 ? 4.431 -3.937 -19.259 1.00 91.44 93 LYS A O 1
ATOM 714 N N . LEU A 1 94 ? 4.990 -5.252 -17.537 1.00 86.12 94 LEU A N 1
ATOM 715 C CA . LEU A 1 94 ? 6.427 -5.078 -17.743 1.00 86.12 94 LEU A CA 1
ATOM 716 C C . LEU A 1 94 ? 6.904 -5.814 -19.002 1.00 86.12 94 LEU A C 1
ATOM 718 O O . LEU A 1 94 ? 6.443 -6.911 -19.310 1.00 86.12 94 LEU A O 1
ATOM 722 N N . ALA A 1 95 ? 7.884 -5.224 -19.694 1.00 83.88 95 ALA A N 1
ATOM 723 C CA . ALA A 1 95 ? 8.548 -5.854 -20.834 1.00 83.88 95 ALA A CA 1
ATOM 724 C C . ALA A 1 95 ? 9.126 -7.230 -20.462 1.00 83.88 95 ALA A C 1
ATOM 726 O O . ALA A 1 95 ? 9.603 -7.416 -19.341 1.00 83.88 95 ALA A O 1
ATOM 727 N N . PHE A 1 96 ? 9.141 -8.156 -21.424 1.00 81.00 96 PHE A N 1
ATOM 728 C CA . PHE A 1 96 ? 9.566 -9.550 -21.244 1.00 81.00 96 PHE A CA 1
ATOM 729 C C . PHE A 1 96 ? 10.898 -9.700 -20.487 1.00 81.00 96 PHE A C 1
ATOM 731 O O . PHE A 1 96 ? 10.985 -10.472 -19.540 1.00 81.00 96 PHE A O 1
ATOM 738 N N . TRP A 1 97 ? 11.906 -8.881 -20.804 1.00 73.81 97 TRP A N 1
ATOM 739 C CA . TRP A 1 97 ? 13.203 -8.902 -20.113 1.00 73.81 97 TRP A CA 1
ATOM 740 C C . TRP A 1 97 ? 13.117 -8.662 -18.600 1.00 73.81 97 TRP A C 1
ATOM 742 O O . TRP A 1 97 ? 13.869 -9.259 -17.835 1.00 73.81 97 TRP A O 1
ATOM 752 N N . ASN A 1 98 ? 12.182 -7.825 -18.145 1.00 78.19 98 ASN A N 1
ATOM 753 C CA . ASN A 1 98 ? 11.963 -7.614 -16.716 1.00 78.19 98 ASN A CA 1
ATOM 754 C C . ASN A 1 98 ? 11.284 -8.822 -16.067 1.00 78.19 98 ASN A C 1
ATOM 756 O O . ASN A 1 98 ? 11.561 -9.101 -14.908 1.00 78.19 98 ASN A O 1
ATOM 760 N N . GLN A 1 99 ? 10.417 -9.529 -16.797 1.00 78.00 99 GLN A N 1
ATOM 761 C CA . GLN A 1 99 ? 9.778 -10.753 -16.307 1.00 78.00 99 GLN A CA 1
ATOM 762 C C . GLN A 1 99 ? 10.829 -11.848 -16.098 1.00 78.00 99 GLN A C 1
ATOM 764 O O . GLN A 1 99 ? 10.881 -12.438 -15.026 1.00 78.00 99 GLN A O 1
ATOM 769 N N . VAL A 1 100 ? 11.737 -12.021 -17.066 1.00 79.75 100 VAL A N 1
ATOM 770 C CA . VAL A 1 100 ? 12.872 -12.955 -16.967 1.00 79.75 100 VAL A CA 1
ATOM 771 C C . VAL A 1 100 ? 13.773 -12.616 -15.777 1.00 79.75 100 VAL A C 1
ATOM 773 O O . VAL A 1 100 ? 14.151 -13.498 -15.014 1.00 79.75 100 VAL A O 1
ATOM 776 N N . LEU A 1 101 ? 14.098 -11.336 -15.576 1.00 80.38 101 LEU A N 1
ATOM 777 C CA . LEU A 1 101 ? 14.922 -10.909 -14.442 1.00 80.38 101 LEU A CA 1
ATOM 778 C C . LEU A 1 101 ? 14.230 -11.156 -13.092 1.00 80.38 101 LEU A C 1
ATOM 780 O O . LEU A 1 101 ? 14.891 -11.525 -12.125 1.00 80.38 101 LEU A O 1
ATOM 784 N N . ILE A 1 102 ? 12.913 -10.960 -13.021 1.00 77.69 102 ILE A N 1
ATOM 785 C CA . ILE A 1 102 ? 12.119 -11.247 -11.822 1.00 77.69 102 ILE A CA 1
ATOM 786 C C . ILE A 1 102 ? 12.134 -12.749 -11.512 1.00 77.69 102 ILE A C 1
ATOM 788 O O . ILE A 1 102 ? 12.386 -13.122 -10.367 1.00 77.69 102 ILE A O 1
ATOM 792 N N . ASP A 1 103 ? 11.924 -13.589 -12.524 1.00 78.62 103 ASP A N 1
ATOM 793 C CA . ASP A 1 103 ? 11.939 -15.049 -12.395 1.00 78.62 103 ASP A CA 1
ATOM 794 C C . ASP A 1 103 ? 13.320 -15.565 -11.956 1.00 78.62 103 ASP A C 1
ATOM 796 O O . ASP A 1 103 ? 13.447 -16.321 -10.992 1.00 78.62 103 ASP A O 1
ATOM 800 N N . MET A 1 104 ? 14.389 -15.038 -12.562 1.00 76.88 104 MET A N 1
ATOM 801 C CA . MET A 1 104 ? 15.767 -15.386 -12.214 1.00 76.88 104 MET A CA 1
ATOM 802 C C . MET A 1 104 ? 16.123 -14.981 -10.776 1.00 76.88 104 MET A C 1
ATOM 804 O O . MET A 1 104 ? 16.665 -15.792 -10.023 1.00 76.88 104 MET A O 1
ATOM 808 N N . LEU A 1 105 ? 15.783 -13.757 -10.358 1.00 74.06 105 LEU A N 1
ATOM 809 C CA . LEU A 1 105 ? 16.009 -13.304 -8.981 1.00 74.06 105 LEU A CA 1
ATOM 810 C C . LEU A 1 105 ? 15.250 -14.168 -7.969 1.00 74.06 105 LEU A C 1
ATOM 812 O O . LEU A 1 105 ? 15.782 -14.441 -6.895 1.00 74.06 105 LEU A O 1
ATOM 816 N N . HIS A 1 106 ? 14.050 -14.633 -8.315 1.00 64.69 106 HIS A N 1
ATOM 817 C CA . HIS A 1 106 ? 13.264 -15.512 -7.456 1.00 64.69 106 HIS A CA 1
ATOM 818 C C . HIS A 1 106 ? 13.778 -16.941 -7.392 1.00 64.69 106 HIS A C 1
ATOM 820 O O . HIS A 1 106 ? 13.779 -17.505 -6.305 1.00 64.69 106 HIS A O 1
ATOM 826 N N . SER A 1 107 ? 14.269 -17.502 -8.498 1.00 65.88 107 SER A N 1
ATOM 827 C CA . SER A 1 107 ? 14.849 -18.853 -8.510 1.00 65.88 107 SER A CA 1
ATOM 828 C C . SER A 1 107 ? 16.063 -18.997 -7.577 1.00 65.88 107 SER A C 1
ATOM 830 O O . SER A 1 107 ? 16.354 -20.087 -7.095 1.00 65.88 107 SER A O 1
ATOM 832 N N . SER A 1 108 ? 16.745 -17.883 -7.275 1.00 57.53 108 SER A N 1
ATOM 833 C CA . SER A 1 108 ? 17.871 -17.833 -6.332 1.00 57.53 108 SER A CA 1
ATOM 834 C C . SER A 1 108 ? 17.463 -17.666 -4.863 1.00 57.53 108 SER A C 1
ATOM 836 O O . SER A 1 108 ? 18.286 -17.858 -3.966 1.00 57.53 108 SER A O 1
ATOM 838 N N . VAL A 1 109 ? 16.206 -17.298 -4.598 1.00 53.69 109 VAL A N 1
ATOM 839 C CA . VAL A 1 109 ? 15.664 -17.228 -3.242 1.00 53.69 109 VAL A CA 1
ATOM 840 C C . VAL A 1 109 ? 15.085 -18.609 -2.950 1.00 53.69 109 VAL A C 1
ATOM 842 O O . VAL A 1 109 ? 14.101 -18.970 -3.594 1.00 53.69 109 VAL A O 1
ATOM 845 N N . PRO A 1 110 ? 15.676 -19.399 -2.029 1.00 50.47 110 PRO A N 1
ATOM 846 C CA . PRO A 1 110 ? 15.183 -20.738 -1.740 1.00 50.47 110 PRO A CA 1
ATOM 847 C C . PRO A 1 110 ? 13.700 -20.635 -1.424 1.00 50.47 110 PRO A C 1
ATOM 849 O O . PRO A 1 110 ? 13.305 -19.779 -0.625 1.00 50.47 110 PRO A O 1
ATOM 852 N N . GLU A 1 111 ? 12.916 -21.450 -2.131 1.00 49.34 111 GLU A N 1
ATOM 853 C CA . GLU A 1 111 ? 11.469 -21.555 -2.032 1.00 49.34 111 GLU A CA 1
ATOM 854 C C . GLU A 1 111 ? 11.109 -21.696 -0.561 1.00 49.34 111 GLU A C 1
ATOM 856 O O . GLU A 1 111 ? 11.262 -22.735 0.073 1.00 49.34 111 GLU A O 1
ATOM 861 N N . ARG A 1 112 ? 10.797 -20.552 0.039 1.00 45.81 112 ARG A N 1
ATOM 862 C CA . ARG A 1 112 ? 10.630 -20.456 1.469 1.00 45.81 112 ARG A CA 1
ATOM 863 C C . ARG A 1 112 ? 9.221 -20.972 1.699 1.00 45.81 112 ARG A C 1
ATOM 865 O O . ARG A 1 112 ? 8.252 -20.243 1.486 1.00 45.81 112 ARG A O 1
ATOM 872 N N . ASP A 1 113 ? 9.135 -22.198 2.201 1.00 46.53 113 ASP A N 1
ATOM 873 C CA . ASP A 1 113 ? 7.960 -22.824 2.831 1.00 46.53 113 ASP A CA 1
ATOM 874 C C . ASP A 1 113 ? 7.273 -21.933 3.904 1.00 46.53 113 ASP A C 1
ATOM 876 O O . ASP A 1 113 ? 6.235 -22.268 4.475 1.00 46.53 113 ASP A O 1
ATOM 880 N N . SER A 1 114 ? 7.787 -20.724 4.138 1.00 47.03 114 SER A N 1
ATOM 881 C CA . SER A 1 114 ? 7.237 -19.668 4.975 1.00 47.03 114 SER A CA 1
ATOM 882 C C . SER A 1 114 ? 5.933 -19.031 4.482 1.00 47.03 114 SER A C 1
ATOM 884 O O . SER A 1 114 ? 5.473 -18.106 5.137 1.00 47.03 114 SER A O 1
ATOM 886 N N . VAL A 1 115 ? 5.326 -19.446 3.365 1.00 50.81 115 VAL A N 1
ATOM 887 C CA . VAL A 1 115 ? 3.957 -18.984 3.037 1.00 50.81 115 VAL A CA 1
ATOM 888 C C . VAL A 1 115 ? 2.899 -19.873 3.699 1.00 50.81 115 VAL A C 1
ATOM 890 O O . VAL A 1 115 ? 1.849 -19.371 4.079 1.00 50.81 115 VAL A O 1
ATOM 893 N N . LYS A 1 116 ? 3.190 -21.158 3.955 1.00 43.12 116 LYS A N 1
ATOM 894 C CA . LYS A 1 116 ? 2.284 -22.017 4.739 1.00 43.12 116 LYS A CA 1
ATOM 895 C C . LYS A 1 116 ? 2.522 -21.925 6.243 1.00 43.12 116 LYS A C 1
ATOM 897 O O . LYS A 1 116 ? 1.559 -21.924 6.993 1.00 43.12 116 LYS A O 1
ATOM 902 N N . GLN A 1 117 ? 3.765 -21.753 6.693 1.00 40.53 117 GLN A N 1
ATOM 903 C CA . GLN A 1 117 ? 4.052 -21.672 8.135 1.00 40.53 117 GLN A CA 1
ATOM 904 C C . GLN A 1 117 ? 3.816 -20.278 8.750 1.00 40.53 117 GLN A C 1
ATOM 906 O O . GLN A 1 117 ? 3.901 -20.109 9.961 1.00 40.53 117 GLN A O 1
ATOM 911 N N . LYS A 1 118 ? 3.529 -19.262 7.927 1.00 42.81 118 LYS A N 1
ATOM 912 C CA . LYS A 1 118 ? 3.271 -17.895 8.394 1.00 42.81 118 LYS A CA 1
ATOM 913 C C . LYS A 1 118 ? 1.794 -17.516 8.356 1.00 42.81 118 LYS A C 1
ATOM 915 O O . LYS A 1 118 ? 1.487 -16.458 8.861 1.00 42.81 118 LYS A O 1
ATOM 920 N N . ALA A 1 119 ? 0.903 -18.355 7.825 1.00 46.66 119 ALA A N 1
ATOM 921 C CA . ALA A 1 119 ? -0.536 -18.156 7.996 1.00 46.66 119 ALA A CA 1
ATOM 922 C C . ALA A 1 119 ? -0.978 -18.515 9.429 1.00 46.66 119 ALA A C 1
ATOM 924 O O . ALA A 1 119 ? -1.719 -17.751 10.026 1.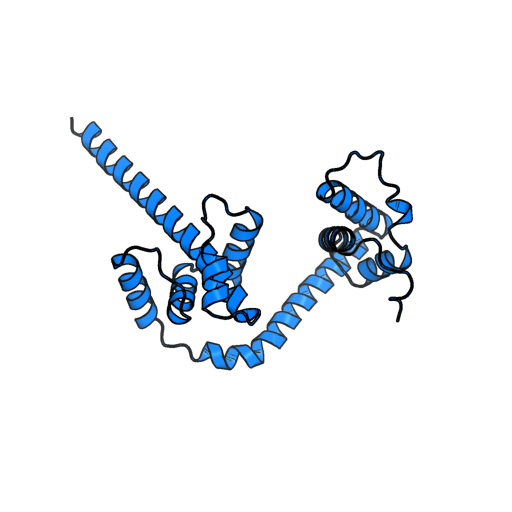00 46.66 119 ALA A O 1
ATOM 925 N N . ASP A 1 120 ? -0.419 -19.578 10.027 1.00 43.91 120 ASP A N 1
ATOM 926 C CA . ASP A 1 120 ? -0.711 -19.935 11.430 1.00 43.91 120 ASP A CA 1
ATOM 927 C C . ASP A 1 120 ? -0.054 -18.985 12.452 1.00 43.91 120 ASP A C 1
ATOM 929 O O . ASP A 1 120 ? -0.599 -18.772 13.525 1.00 43.91 120 ASP A O 1
ATOM 933 N N . ASN A 1 121 ? 1.082 -18.355 12.116 1.00 48.44 121 ASN A N 1
ATOM 934 C CA . ASN A 1 121 ? 1.778 -17.407 13.005 1.00 48.44 121 ASN A CA 1
ATOM 935 C C . ASN A 1 121 ? 1.567 -15.922 12.632 1.00 48.44 121 ASN A C 1
ATOM 937 O O . ASN A 1 121 ? 2.085 -15.041 13.324 1.00 48.44 121 ASN A O 1
ATOM 941 N N . SER A 1 122 ? 0.888 -15.594 11.518 1.00 50.78 122 SER A N 1
ATOM 942 C CA . SER A 1 122 ? 0.646 -14.183 11.165 1.00 50.78 122 SER A CA 1
ATOM 943 C C . SER A 1 122 ? -0.472 -13.568 11.970 1.00 50.78 122 SER A C 1
ATOM 945 O O . SER A 1 122 ? -0.427 -12.358 12.158 1.00 50.78 122 SER A O 1
ATOM 947 N N . ASP A 1 123 ? -1.443 -14.351 12.431 1.00 54.53 123 ASP A N 1
ATOM 948 C CA . ASP A 1 123 ? -2.527 -13.802 13.241 1.00 54.53 123 ASP A CA 1
ATOM 949 C C . ASP A 1 123 ? -1.996 -13.360 14.603 1.00 54.53 123 ASP A C 1
ATOM 951 O O . ASP A 1 123 ? -2.182 -12.199 14.949 1.00 54.53 123 ASP A O 1
ATOM 955 N N . GLU A 1 124 ? -1.176 -14.173 15.279 1.00 58.34 124 GLU A N 1
ATOM 956 C CA . GLU A 1 124 ? -0.523 -13.761 16.533 1.00 58.34 124 GLU A CA 1
ATOM 957 C C . GLU A 1 124 ? 0.392 -12.542 16.345 1.00 58.34 124 GLU A C 1
ATOM 959 O O . GLU A 1 124 ? 0.385 -11.613 17.153 1.00 58.34 124 GLU A O 1
ATOM 964 N N . HIS A 1 125 ? 1.174 -12.493 15.259 1.00 58.62 125 HIS A N 1
ATOM 965 C CA . HIS A 1 125 ? 2.052 -11.348 15.029 1.00 58.62 125 HIS A CA 1
ATOM 966 C C . HIS A 1 125 ? 1.272 -10.083 14.645 1.00 58.62 125 HIS A C 1
ATOM 968 O O . HIS A 1 125 ? 1.589 -9.002 15.139 1.00 58.62 125 HIS A O 1
ATOM 974 N N . ARG A 1 126 ? 0.238 -10.189 13.805 1.00 61.31 126 ARG A N 1
ATOM 975 C CA . ARG A 1 126 ? -0.633 -9.053 13.472 1.00 61.31 126 ARG A CA 1
ATOM 976 C C . ARG A 1 126 ? -1.350 -8.568 14.718 1.00 61.31 126 ARG A C 1
ATOM 978 O O . ARG A 1 126 ? -1.340 -7.369 14.961 1.00 61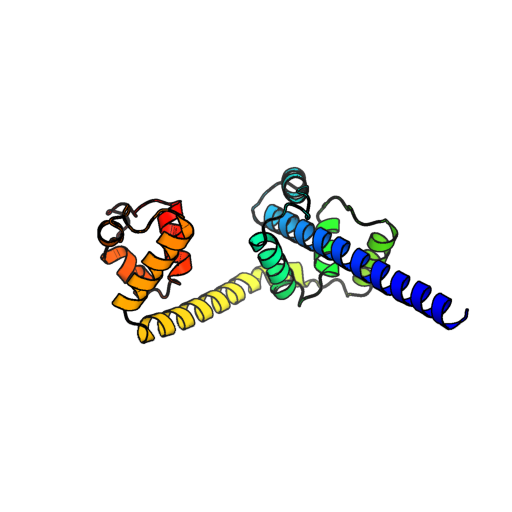.31 126 ARG A O 1
ATOM 985 N N . GLU A 1 127 ? -1.902 -9.471 15.518 1.00 71.12 127 GLU A N 1
ATOM 986 C CA . GLU A 1 127 ? -2.568 -9.143 16.773 1.00 71.12 127 GLU A CA 1
ATOM 987 C C . GLU A 1 127 ? -1.605 -8.459 17.749 1.00 71.12 127 GLU A C 1
ATOM 989 O O . GLU A 1 127 ? -1.956 -7.419 18.297 1.00 71.12 127 GLU A O 1
ATOM 994 N N . SER A 1 128 ? -0.353 -8.923 17.854 1.00 78.88 128 SER A N 1
ATOM 995 C CA . SER A 1 128 ? 0.676 -8.258 18.669 1.00 78.88 128 SER A CA 1
ATOM 996 C C . SER A 1 128 ? 0.979 -6.827 18.202 1.00 78.88 128 SER A C 1
ATOM 998 O O . SER A 1 128 ? 1.061 -5.913 19.019 1.00 78.88 128 SER A O 1
ATOM 1000 N N . VAL A 1 129 ? 1.068 -6.596 16.887 1.00 71.31 129 VAL A N 1
ATOM 1001 C CA . VAL A 1 129 ? 1.321 -5.264 16.315 1.00 71.31 129 VAL A CA 1
ATOM 1002 C C . VAL A 1 129 ? 0.097 -4.358 16.473 1.00 71.31 129 VAL A C 1
ATOM 1004 O O . VAL A 1 129 ? 0.239 -3.181 16.797 1.00 71.31 129 VAL A O 1
ATOM 1007 N N . TYR A 1 130 ? -1.114 -4.889 16.283 1.00 74.62 130 TYR A N 1
ATOM 1008 C CA . TYR A 1 130 ? -2.352 -4.152 16.539 1.00 74.62 130 TYR A CA 1
ATOM 1009 C C . TYR A 1 130 ? -2.474 -3.765 18.013 1.00 74.62 130 TYR A C 1
ATOM 1011 O O . TYR A 1 130 ? -2.833 -2.625 18.302 1.00 74.62 130 TYR A O 1
ATOM 1019 N N . GLN A 1 131 ? -2.131 -4.668 18.932 1.00 80.69 131 GLN A N 1
ATOM 1020 C CA . GLN A 1 131 ? -2.106 -4.382 20.363 1.00 80.69 131 GLN A CA 1
ATOM 1021 C C . GLN A 1 131 ? -1.078 -3.301 20.702 1.00 80.69 131 GLN A C 1
ATOM 1023 O O . GLN A 1 131 ? -1.436 -2.335 21.369 1.00 80.69 131 GLN A O 1
ATOM 1028 N N . GLU A 1 132 ? 0.149 -3.384 20.180 1.00 82.00 132 GLU A N 1
ATOM 1029 C CA . GLU A 1 132 ? 1.182 -2.364 20.407 1.00 82.00 132 GLU A CA 1
ATOM 1030 C C . GLU A 1 132 ? 0.733 -0.977 19.911 1.00 82.00 132 GLU A C 1
ATOM 1032 O O . GLU A 1 132 ? 0.889 0.028 20.609 1.00 82.00 132 GLU A O 1
ATOM 1037 N N . ILE A 1 133 ? 0.107 -0.910 18.730 1.00 76.50 133 ILE A N 1
ATOM 1038 C CA . ILE A 1 133 ? -0.437 0.340 18.180 1.00 76.50 133 ILE A CA 1
ATOM 1039 C C . ILE A 1 133 ? -1.599 0.861 19.038 1.00 76.50 133 ILE A C 1
ATOM 1041 O O . ILE A 1 133 ? -1.655 2.063 19.316 1.00 76.50 133 ILE A O 1
ATOM 1045 N N . MET A 1 134 ? -2.517 -0.008 19.473 1.00 80.50 134 MET A N 1
ATOM 1046 C CA . MET A 1 134 ? -3.631 0.384 20.343 1.00 80.50 134 MET A CA 1
ATOM 1047 C C . MET A 1 134 ? -3.136 0.894 21.696 1.00 80.50 134 MET A C 1
ATOM 1049 O O . MET A 1 134 ? -3.605 1.932 22.160 1.00 80.50 134 MET A O 1
ATOM 1053 N N . GLU A 1 135 ? -2.157 0.234 22.313 1.00 87.12 135 GLU A N 1
ATOM 1054 C CA 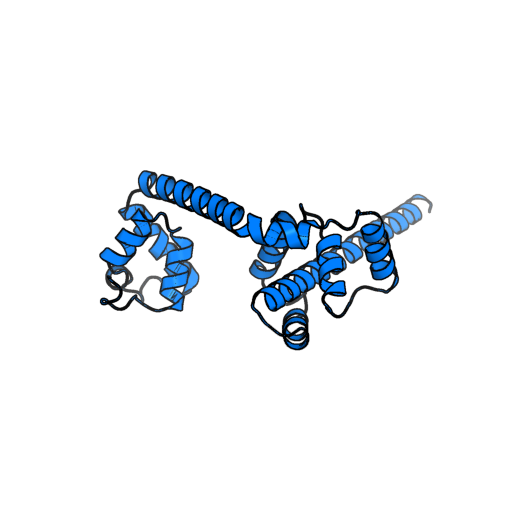. GLU A 1 135 ? -1.556 0.688 23.568 1.00 87.12 135 GLU A CA 1
ATOM 1055 C C . GLU A 1 135 ? -0.844 2.033 23.400 1.00 87.12 135 GLU A C 1
ATOM 1057 O O . GLU A 1 135 ? -1.042 2.947 24.208 1.00 87.12 135 GLU A O 1
ATOM 1062 N N . ALA A 1 136 ? -0.073 2.205 22.324 1.00 85.38 136 ALA A N 1
ATOM 1063 C CA . ALA A 1 136 ? 0.588 3.470 22.020 1.00 85.38 136 ALA A CA 1
ATOM 1064 C C . ALA A 1 136 ? -0.424 4.612 21.830 1.00 85.38 136 ALA A C 1
ATOM 1066 O O . ALA A 1 136 ? -0.241 5.712 22.367 1.00 85.38 136 ALA A O 1
ATOM 1067 N N . ASN A 1 137 ? -1.521 4.353 21.117 1.00 85.19 137 ASN A N 1
ATOM 1068 C CA . ASN A 1 137 ? -2.592 5.324 20.928 1.00 85.19 137 ASN A CA 1
ATOM 1069 C C . ASN A 1 137 ? -3.348 5.602 22.228 1.00 85.19 137 ASN A C 1
ATOM 1071 O O . ASN A 1 137 ? -3.637 6.760 22.517 1.00 85.19 137 ASN A O 1
ATOM 1075 N N . LYS A 1 138 ? -3.602 4.592 23.061 1.00 91.31 138 LYS A N 1
ATOM 1076 C CA . LYS A 1 138 ? -4.214 4.766 24.383 1.00 91.31 138 LYS A CA 1
ATOM 1077 C C . LYS A 1 138 ? -3.365 5.671 25.272 1.00 91.31 138 LYS A C 1
ATOM 1079 O O . LYS A 1 138 ? -3.886 6.614 25.866 1.00 91.31 138 LYS A O 1
ATOM 1084 N N . MET A 1 139 ? -2.050 5.460 25.296 1.00 92.12 139 MET A N 1
ATOM 1085 C CA . MET A 1 139 ? -1.108 6.315 26.026 1.00 92.12 139 MET A CA 1
ATOM 1086 C C . MET A 1 139 ? -1.083 7.746 25.472 1.00 92.12 139 MET A C 1
ATOM 1088 O O . MET A 1 139 ? -1.016 8.714 26.234 1.00 92.12 139 MET A O 1
ATOM 1092 N N . ARG A 1 140 ? -1.161 7.909 24.148 1.00 90.81 140 ARG A N 1
ATOM 1093 C CA . ARG A 1 140 ? -1.250 9.222 23.494 1.00 90.81 140 ARG A CA 1
ATOM 1094 C C . ARG A 1 140 ? -2.559 9.940 23.830 1.00 90.81 140 ARG A C 1
ATOM 1096 O O . ARG A 1 140 ? -2.512 11.122 24.165 1.00 90.81 140 ARG A O 1
ATOM 1103 N N . ASN A 1 141 ? -3.686 9.236 23.784 1.00 92.06 141 ASN A N 1
ATOM 1104 C CA . ASN A 1 141 ? -5.007 9.749 24.136 1.00 92.06 141 ASN A CA 1
ATOM 1105 C C . ASN A 1 141 ? -5.019 10.225 25.594 1.00 92.06 141 ASN A C 1
ATOM 1107 O O . ASN A 1 141 ? -5.370 11.372 25.858 1.00 92.06 141 ASN A O 1
ATOM 1111 N N . GLN A 1 142 ? -4.513 9.409 26.524 1.00 92.88 142 GLN A N 1
ATOM 1112 C CA . GLN A 1 142 ? -4.400 9.778 27.940 1.00 92.88 142 GLN A CA 1
ATOM 1113 C C . GLN A 1 142 ? -3.556 11.036 28.173 1.00 92.88 142 GLN A C 1
ATOM 1115 O O . GLN A 1 142 ? -3.924 11.876 28.990 1.00 92.88 142 GLN A O 1
ATOM 1120 N N . ARG A 1 143 ? -2.438 11.197 27.450 1.00 94.31 143 ARG A N 1
ATOM 1121 C CA . ARG A 1 143 ? -1.603 12.410 27.536 1.00 94.31 143 ARG A CA 1
ATOM 1122 C C . ARG A 1 143 ? -2.288 13.646 26.963 1.00 94.31 143 ARG A C 1
ATOM 1124 O O . ARG A 1 143 ? -2.029 14.750 27.426 1.00 94.31 143 ARG A O 1
ATOM 1131 N N . MET A 1 144 ? -3.103 13.462 25.929 1.00 93.06 144 MET A N 1
ATOM 1132 C CA . MET A 1 144 ? -3.823 14.536 25.255 1.00 93.06 144 MET A CA 1
ATOM 1133 C C . MET A 1 144 ? -5.014 15.027 26.090 1.00 93.06 144 MET A C 1
ATOM 1135 O O . MET A 1 144 ? -5.276 16.228 26.117 1.00 93.06 144 MET A O 1
ATOM 1139 N N . GLY A 1 145 ? -5.694 14.122 26.796 1.00 95.19 145 GLY A N 1
ATOM 1140 C CA . GLY A 1 145 ? -6.954 14.397 27.481 1.00 95.19 145 GLY A CA 1
ATOM 1141 C C . GLY A 1 145 ? -8.152 14.343 26.528 1.00 95.19 145 GLY A C 1
ATOM 1142 O O . GLY A 1 145 ? -8.014 14.537 25.317 1.00 95.19 145 GLY A O 1
ATOM 1143 N N . PHE A 1 146 ? -9.336 14.065 27.079 1.00 92.94 146 PHE A N 1
ATOM 1144 C CA . PHE A 1 146 ? -10.544 13.815 26.288 1.00 92.94 146 PHE A CA 1
ATOM 1145 C C . PHE A 1 146 ? -10.980 15.026 25.449 1.00 92.94 146 PHE A C 1
ATOM 1147 O O . PHE A 1 146 ? -11.263 14.869 24.267 1.00 92.94 146 PHE A O 1
ATOM 1154 N N . ASP A 1 147 ? -10.946 16.240 26.004 1.00 90.62 147 ASP A N 1
ATOM 1155 C CA . ASP A 1 147 ? -11.387 17.448 25.287 1.00 90.62 147 ASP A CA 1
ATOM 1156 C C . ASP A 1 147 ? -10.538 17.724 24.036 1.00 90.62 147 ASP A C 1
ATOM 1158 O O . ASP A 1 147 ? -11.047 18.041 22.960 1.00 90.62 147 ASP A O 1
ATOM 1162 N N . ASN A 1 148 ? -9.222 17.542 24.156 1.00 92.19 148 ASN A N 1
ATOM 1163 C CA . ASN A 1 148 ? -8.292 17.695 23.040 1.00 92.19 148 ASN A CA 1
ATOM 1164 C C . ASN A 1 148 ? -8.442 16.559 22.018 1.00 92.19 148 ASN A C 1
ATOM 1166 O O . ASN A 1 148 ? -8.314 16.797 20.817 1.00 92.19 148 ASN A O 1
ATOM 1170 N N . TYR A 1 149 ? -8.737 15.340 22.479 1.00 92.81 149 TYR A N 1
ATOM 1171 C CA . TYR A 1 149 ? -9.051 14.212 21.604 1.00 92.81 149 TYR A CA 1
ATOM 1172 C C . TYR A 1 149 ? -10.306 14.491 20.774 1.00 92.81 149 TYR A C 1
ATOM 1174 O O . TYR A 1 149 ? -10.263 14.383 19.549 1.00 92.81 149 TYR A O 1
ATOM 1182 N N . LEU A 1 150 ? -11.391 14.924 21.419 1.00 90.38 150 LEU A N 1
ATOM 1183 C CA . LEU A 1 150 ? -12.643 15.286 20.759 1.00 90.38 150 LEU A CA 1
ATOM 1184 C C . LEU A 1 150 ? -12.424 16.407 19.734 1.00 90.38 150 LEU A C 1
ATOM 1186 O O . LEU A 1 150 ? -12.852 16.292 18.587 1.00 90.38 150 LEU A O 1
ATOM 1190 N N . SER A 1 151 ? -11.682 17.449 20.115 1.00 89.12 151 SER A N 1
ATOM 1191 C CA . SER A 1 151 ? -11.303 18.537 19.208 1.00 89.12 151 SER A CA 1
ATOM 1192 C C . SER A 1 151 ? -10.541 18.027 17.975 1.00 89.12 151 SER A C 1
ATOM 1194 O O . SER A 1 151 ? -10.828 18.442 16.851 1.00 89.12 151 SER A O 1
ATOM 1196 N N . ALA A 1 152 ? -9.627 17.065 18.147 1.00 91.25 152 ALA A N 1
ATOM 1197 C CA . ALA A 1 152 ? -8.892 16.455 17.040 1.00 91.25 152 ALA A CA 1
ATOM 1198 C C . ALA A 1 152 ? -9.788 15.618 16.108 1.00 91.25 152 ALA A C 1
ATOM 1200 O O . ALA A 1 152 ? -9.605 15.673 14.890 1.00 91.25 152 ALA A O 1
ATOM 1201 N N . VAL A 1 153 ? -10.756 14.872 16.655 1.00 89.75 153 VAL A N 1
ATOM 1202 C CA . VAL A 1 153 ? -11.747 14.114 15.866 1.00 89.75 153 VAL A CA 1
ATOM 1203 C C . VAL A 1 153 ? -12.581 15.068 15.015 1.00 89.75 153 VAL A C 1
ATOM 1205 O O . VAL A 1 153 ? -12.686 14.879 13.804 1.00 89.75 153 VAL A O 1
ATOM 1208 N N . VAL A 1 154 ? -13.126 16.126 15.622 1.00 87.44 154 VAL A N 1
ATOM 1209 C CA . VAL A 1 154 ? -13.955 17.121 14.924 1.00 87.44 154 VAL A CA 1
ATOM 1210 C C . VAL A 1 154 ? -13.152 17.842 13.843 1.00 87.44 154 VAL A C 1
ATOM 1212 O O . VAL A 1 154 ? -13.625 17.971 12.715 1.00 87.44 154 VAL A O 1
ATOM 1215 N N . ALA A 1 155 ? -11.921 18.262 14.148 1.00 87.88 155 ALA A N 1
ATOM 1216 C CA . ALA A 1 155 ? -11.053 18.924 13.180 1.00 87.88 155 ALA A CA 1
ATOM 1217 C C . ALA A 1 155 ? -10.763 18.035 11.960 1.00 87.88 155 ALA A C 1
ATOM 1219 O O . ALA A 1 155 ? -10.809 18.512 10.824 1.00 87.88 155 ALA A O 1
ATOM 1220 N N . GLU A 1 156 ? -10.502 16.741 12.167 1.00 89.44 156 GLU A N 1
ATOM 1221 C CA . GLU A 1 156 ? -10.274 15.811 11.060 1.00 89.44 156 GLU A CA 1
ATOM 1222 C C . GLU A 1 156 ? -11.565 15.510 10.287 1.00 89.44 156 GLU A C 1
ATOM 1224 O O . GLU A 1 156 ? -11.534 15.448 9.058 1.00 89.44 156 GLU A O 1
ATOM 1229 N N . ALA A 1 157 ? -12.706 15.380 10.966 1.00 86.31 157 ALA A N 1
ATOM 1230 C CA . ALA A 1 157 ? -13.995 15.172 10.313 1.00 86.31 157 ALA A CA 1
ATOM 1231 C C . ALA A 1 157 ? -14.358 16.369 9.418 1.00 86.31 157 ALA A C 1
ATOM 1233 O O . ALA A 1 157 ? -14.723 16.191 8.258 1.00 86.31 157 ALA A O 1
ATOM 1234 N N . MET A 1 158 ? -14.148 17.597 9.902 1.00 83.50 158 MET A N 1
ATOM 1235 C CA . MET A 1 158 ? -14.296 18.815 9.097 1.00 83.50 158 MET A CA 1
ATOM 1236 C C . MET A 1 158 ? -13.352 18.819 7.890 1.00 83.50 158 MET A C 1
ATOM 1238 O O . MET A 1 158 ? -13.767 19.131 6.773 1.00 83.50 158 MET A O 1
ATOM 1242 N N . ARG A 1 159 ? -12.085 18.431 8.092 1.00 87.00 159 ARG A N 1
ATOM 1243 C CA . ARG A 1 159 ? -11.092 18.334 7.011 1.00 87.00 159 ARG A CA 1
ATOM 1244 C C . ARG A 1 159 ? -11.509 17.330 5.930 1.00 87.00 159 ARG A C 1
ATOM 1246 O O . ARG A 1 159 ? -11.209 17.549 4.759 1.00 87.00 159 ARG A O 1
ATOM 1253 N N . LEU A 1 160 ? -12.139 16.224 6.321 1.00 85.12 160 LEU A N 1
ATOM 1254 C CA . LEU A 1 160 ? -12.556 15.145 5.425 1.00 85.12 160 LEU A CA 1
ATOM 1255 C C . LEU A 1 160 ? -13.878 15.441 4.699 1.00 85.12 160 LEU A C 1
ATOM 1257 O O . LEU A 1 160 ? -13.997 15.089 3.529 1.00 85.12 160 LEU A O 1
ATOM 1261 N N . ASP A 1 161 ? -14.840 16.091 5.358 1.00 83.62 161 ASP A N 1
ATOM 1262 C CA . ASP A 1 161 ? -16.138 16.466 4.769 1.00 83.62 161 ASP A CA 1
ATOM 1263 C C . ASP A 1 161 ? -16.018 17.632 3.770 1.00 83.62 161 ASP A C 1
ATOM 1265 O O . ASP A 1 161 ? -16.843 17.784 2.870 1.00 83.62 161 ASP A O 1
ATOM 1269 N N . GLY A 1 162 ? -14.979 18.465 3.902 1.00 81.50 162 GLY A N 1
ATOM 1270 C CA . GLY A 1 162 ? -14.683 19.550 2.962 1.00 81.50 162 GLY A CA 1
ATOM 1271 C C . GLY A 1 162 ? -15.702 20.699 2.957 1.00 81.50 162 GLY A C 1
ATOM 1272 O O . GLY A 1 162 ? -15.616 21.577 2.097 1.00 81.50 162 GLY A O 1
ATOM 1273 N N . LYS A 1 163 ? -16.660 20.713 3.894 1.00 72.31 163 LYS A N 1
ATOM 1274 C CA . LYS A 1 163 ? -17.660 21.779 4.057 1.00 72.31 163 LYS A CA 1
ATOM 1275 C C . LYS A 1 163 ? -17.146 22.918 4.942 1.00 72.31 163 LYS A C 1
ATOM 1277 O O . LYS A 1 163 ? -16.241 22.740 5.756 1.00 72.31 163 LYS A O 1
ATOM 1282 N N . ALA A 1 164 ? -17.721 24.109 4.767 1.00 59.78 164 ALA A N 1
ATOM 1283 C CA . ALA A 1 164 ? -17.381 25.293 5.552 1.00 59.78 164 ALA A CA 1
ATOM 1284 C C . ALA A 1 164 ? -17.756 25.107 7.036 1.00 59.78 164 ALA A C 1
ATOM 1286 O O . ALA A 1 164 ? -18.771 24.494 7.360 1.00 59.78 164 ALA A O 1
ATOM 1287 N N . SER A 1 165 ? -16.949 25.675 7.939 1.00 55.38 165 SER A N 1
ATOM 1288 C CA . SER A 1 165 ? -17.024 25.477 9.399 1.00 55.38 165 SER A CA 1
ATOM 1289 C C . SER A 1 165 ? -18.338 25.915 10.061 1.00 55.38 165 SER A C 1
ATOM 1291 O O . SER A 1 165 ? -18.512 25.706 11.256 1.00 55.38 165 SER A O 1
ATOM 1293 N N . THR A 1 166 ? -19.234 26.566 9.322 1.00 58.50 166 THR A N 1
ATOM 1294 C CA . THR A 1 166 ? -20.492 27.130 9.825 1.00 58.50 166 THR A CA 1
ATOM 1295 C C . THR A 1 166 ? -21.693 26.195 9.690 1.00 58.50 166 THR A C 1
ATOM 1297 O O . THR A 1 166 ? -22.702 26.454 10.332 1.00 58.50 166 THR A O 1
ATOM 1300 N N . ASP A 1 167 ? -21.597 25.120 8.899 1.00 57.66 167 ASP A N 1
ATOM 1301 C CA . ASP A 1 167 ? -22.758 24.275 8.557 1.00 57.66 167 ASP A CA 1
ATOM 1302 C C . ASP A 1 167 ? -22.907 23.008 9.415 1.00 57.66 167 ASP A C 1
ATOM 1304 O O . ASP A 1 167 ? -23.892 22.285 9.269 1.00 57.66 167 ASP A O 1
ATOM 1308 N N . LEU A 1 168 ? -21.964 22.708 10.316 1.00 58.06 168 LEU A N 1
ATOM 1309 C CA . LEU A 1 168 ? -21.992 21.462 11.087 1.00 58.06 168 LEU A CA 1
ATOM 1310 C C . LEU A 1 168 ? -22.045 21.686 12.601 1.00 58.06 168 LEU A C 1
ATOM 1312 O O . LEU A 1 168 ? -21.052 22.055 13.228 1.00 58.06 168 LEU A O 1
ATOM 1316 N N . HIS A 1 169 ? -23.184 21.324 13.196 1.00 62.12 169 HIS A N 1
ATOM 1317 C CA . HIS A 1 169 ? -23.350 21.072 14.632 1.00 62.12 169 HIS A CA 1
ATOM 1318 C C . HIS A 1 169 ? -22.669 19.744 15.034 1.00 62.12 169 HIS A C 1
ATOM 1320 O O . HIS A 1 169 ? -23.308 18.798 15.485 1.00 62.12 169 HIS A O 1
ATOM 1326 N N . TRP A 1 170 ? -21.347 19.635 14.852 1.00 61.06 170 TRP A N 1
ATOM 1327 C CA . TRP A 1 170 ? -20.592 18.410 15.176 1.00 61.06 170 TRP A CA 1
ATOM 1328 C C . TRP A 1 170 ? -20.662 18.025 16.657 1.00 61.06 170 TRP A C 1
ATOM 1330 O O . TRP A 1 170 ? -20.659 16.839 16.973 1.00 61.06 170 TRP A O 1
ATOM 1340 N N . ILE A 1 171 ? -20.782 19.017 17.546 1.00 55.91 171 ILE A N 1
ATOM 1341 C CA . ILE A 1 171 ? -20.891 18.816 18.999 1.00 55.91 171 ILE A CA 1
ATOM 1342 C C . ILE A 1 171 ? -22.150 18.007 19.370 1.00 55.91 171 ILE A C 1
ATOM 1344 O O . ILE A 1 171 ? -22.153 17.337 20.395 1.00 55.91 171 ILE A O 1
ATOM 1348 N N . GLU A 1 172 ? -23.188 18.008 18.528 1.00 56.69 172 GLU A N 1
ATOM 1349 C CA . GLU A 1 172 ? -24.414 17.222 18.740 1.00 56.69 172 GLU A CA 1
ATOM 1350 C C . GLU A 1 172 ? -24.367 15.831 18.078 1.00 56.69 172 GLU A C 1
ATOM 1352 O O . GLU A 1 172 ? -25.177 14.970 18.415 1.00 56.69 172 GLU A O 1
ATOM 1357 N N . LEU A 1 173 ? -23.431 15.589 17.147 1.00 55.81 173 LEU A N 1
ATOM 1358 C CA . LEU A 1 173 ? -23.321 14.326 16.398 1.00 55.81 173 LEU A CA 1
ATOM 1359 C C . LEU A 1 173 ? -22.329 13.328 16.998 1.00 55.81 173 LEU A C 1
ATOM 1361 O O . LEU A 1 173 ? -22.458 12.122 16.770 1.00 55.81 173 LEU A O 1
ATOM 1365 N N . THR A 1 174 ? -21.322 13.804 17.725 1.00 60.06 174 THR A N 1
ATOM 1366 C CA . THR A 1 174 ? -20.489 12.922 18.537 1.00 60.06 174 THR A CA 1
ATOM 1367 C C . THR A 1 174 ? -21.293 12.528 19.761 1.00 60.06 174 THR A C 1
ATOM 1369 O O . THR A 1 174 ? -21.348 13.282 20.728 1.00 60.06 174 THR A O 1
ATOM 1372 N N . ASP A 1 175 ? -21.920 11.352 19.705 1.00 65.94 175 ASP A N 1
ATOM 1373 C CA . ASP A 1 175 ? -22.392 10.675 20.907 1.00 65.94 175 ASP A CA 1
ATOM 1374 C C . ASP A 1 175 ? -21.237 10.667 21.916 1.00 65.94 175 ASP A C 1
ATOM 1376 O O . ASP A 1 175 ? -20.143 10.145 21.646 1.00 65.94 175 ASP A O 1
ATOM 1380 N N . ASP A 1 176 ? -21.465 11.350 23.035 1.00 70.31 176 ASP A N 1
ATOM 1381 C CA . ASP A 1 176 ? -20.473 11.553 24.079 1.00 70.31 176 ASP A CA 1
ATOM 1382 C C . ASP A 1 176 ? -20.005 10.187 24.601 1.00 70.31 176 ASP A C 1
ATOM 1384 O O . ASP A 1 176 ? -18.812 9.980 24.818 1.00 70.31 176 ASP A O 1
ATOM 1388 N N . GLU A 1 177 ? -20.899 9.193 24.670 1.00 81.44 177 GLU A N 1
ATOM 1389 C CA . GLU A 1 177 ? -20.537 7.843 25.103 1.00 81.44 177 GLU A CA 1
ATOM 1390 C C . GLU A 1 177 ? -19.707 7.082 24.065 1.00 81.44 177 GLU A C 1
ATOM 1392 O O . GLU A 1 177 ? -18.657 6.527 24.407 1.00 81.44 177 GLU A O 1
ATOM 1397 N N . GLY A 1 178 ? -20.115 7.084 22.792 1.00 84.50 178 GLY A N 1
ATOM 1398 C CA . GLY A 1 178 ? -19.366 6.424 21.718 1.00 84.50 178 GLY A CA 1
ATOM 1399 C C . GLY A 1 178 ? -17.952 6.991 21.554 1.00 84.50 178 GLY A C 1
ATOM 1400 O O . GLY A 1 178 ? -16.979 6.244 21.412 1.00 84.50 178 GLY A O 1
ATOM 1401 N N . THR A 1 179 ? -17.816 8.312 21.662 1.00 87.25 179 THR A N 1
ATOM 1402 C CA . THR A 1 179 ? -16.519 8.993 21.541 1.00 87.25 179 THR A CA 1
ATOM 1403 C C . THR A 1 179 ? -15.648 8.771 22.779 1.00 87.25 179 THR A C 1
ATOM 1405 O O . THR A 1 179 ? -14.443 8.542 22.647 1.00 87.25 179 THR A O 1
ATOM 1408 N N . LYS A 1 180 ? -16.236 8.753 23.985 1.00 90.19 180 LYS A N 1
ATOM 1409 C CA . LYS A 1 180 ? -15.536 8.379 25.230 1.00 90.19 180 LYS A CA 1
ATOM 1410 C C . LYS A 1 180 ? -15.046 6.938 25.212 1.00 90.19 180 LYS A C 1
ATOM 1412 O O . LYS A 1 180 ? -13.936 6.667 25.683 1.00 90.19 180 LYS A O 1
ATOM 1417 N N . ARG A 1 181 ? -15.837 6.016 24.659 1.00 89.81 181 ARG A N 1
ATOM 1418 C CA . ARG A 1 181 ? -15.436 4.615 24.495 1.00 89.81 181 ARG A CA 1
ATOM 1419 C C . ARG A 1 181 ? -14.259 4.513 23.524 1.00 89.81 181 ARG A C 1
ATOM 1421 O O . ARG A 1 181 ? -13.212 4.014 23.917 1.00 89.81 181 ARG A O 1
ATOM 1428 N N . ALA A 1 182 ? -14.356 5.125 22.343 1.00 90.12 182 ALA A N 1
ATOM 1429 C CA . ALA A 1 182 ? -13.259 5.162 21.371 1.00 90.12 182 ALA A CA 1
ATOM 1430 C C . ALA A 1 182 ? -11.966 5.790 21.936 1.00 90.12 182 ALA A C 1
ATOM 1432 O O . ALA A 1 182 ? -10.865 5.287 21.699 1.00 90.12 182 ALA A O 1
ATOM 1433 N N . TYR A 1 183 ? -12.090 6.846 22.744 1.00 93.25 183 TYR A N 1
ATOM 1434 C CA . TYR A 1 183 ? -10.971 7.434 23.481 1.00 93.25 183 TYR A CA 1
ATOM 1435 C C . TYR A 1 183 ? -10.315 6.424 24.436 1.00 93.25 183 TYR A C 1
ATOM 1437 O O . TYR A 1 183 ? -9.089 6.270 24.423 1.00 93.25 183 TYR A O 1
ATOM 1445 N N . THR A 1 184 ? -11.128 5.728 25.237 1.00 92.12 184 THR A N 1
ATOM 1446 C CA . THR A 1 184 ? -10.681 4.749 26.245 1.00 92.12 184 THR A CA 1
ATOM 1447 C C . THR A 1 184 ? -10.034 3.517 25.609 1.00 92.12 184 THR A C 1
ATOM 1449 O O . THR A 1 184 ? -9.057 2.983 26.148 1.00 92.12 184 THR A O 1
ATOM 1452 N N . ASP A 1 185 ? -10.531 3.122 24.440 1.00 90.50 185 ASP A N 1
ATOM 1453 C CA . ASP A 1 185 ? -10.056 1.981 23.654 1.00 90.50 185 ASP A CA 1
ATOM 1454 C C . ASP A 1 185 ? -8.785 2.299 22.846 1.00 90.50 185 ASP A C 1
ATOM 1456 O O . ASP A 1 185 ? -8.181 1.405 22.258 1.00 90.50 185 ASP A O 1
ATOM 1460 N N . GLY A 1 186 ? -8.326 3.557 22.838 1.00 90.75 186 GLY A N 1
ATOM 1461 C CA . GLY A 1 186 ? -7.111 3.948 22.118 1.00 90.75 186 GLY A CA 1
ATOM 1462 C C . GLY A 1 186 ? -7.311 4.062 20.605 1.00 90.75 186 GLY A C 1
ATOM 1463 O O . GLY A 1 186 ? -6.367 3.886 19.837 1.00 90.75 186 GLY A O 1
ATOM 1464 N N . ILE A 1 187 ? -8.525 4.362 20.149 1.00 90.00 187 ILE A N 1
ATOM 1465 C CA . ILE A 1 187 ? -8.794 4.586 18.727 1.00 90.00 187 ILE A CA 1
ATOM 1466 C C . ILE A 1 187 ? -8.165 5.916 18.293 1.00 90.00 187 ILE A C 1
ATOM 1468 O O . ILE A 1 187 ? -8.352 6.937 18.960 1.00 90.00 187 ILE A O 1
ATOM 1472 N N . ASP A 1 188 ? -7.432 5.925 17.173 1.00 89.06 188 ASP A N 1
ATOM 1473 C CA . ASP A 1 188 ? -6.848 7.158 16.628 1.00 89.06 188 ASP A CA 1
ATOM 1474 C C . ASP A 1 188 ? -7.965 8.123 16.180 1.00 89.06 188 ASP A C 1
ATOM 1476 O O . ASP A 1 188 ? -8.898 7.706 15.480 1.00 89.06 188 ASP A O 1
ATOM 1480 N N . PRO A 1 189 ? -7.883 9.418 16.543 1.00 89.88 189 PRO A N 1
ATOM 1481 C CA . PRO A 1 189 ? -8.949 10.374 16.266 1.00 89.88 189 PRO A CA 1
ATOM 1482 C C . PRO A 1 189 ? -9.224 10.550 14.768 1.00 89.88 189 PRO A C 1
ATOM 1484 O O . PRO A 1 189 ? -10.358 10.832 14.384 1.00 89.88 189 PRO A O 1
ATOM 1487 N N . LYS A 1 190 ? -8.223 10.341 13.899 1.00 90.81 190 LYS A N 1
ATOM 1488 C CA . LYS A 1 190 ? -8.418 10.449 12.451 1.00 90.81 190 LYS A CA 1
ATOM 1489 C C . LYS A 1 190 ? -9.193 9.276 11.884 1.00 90.81 190 LYS A C 1
ATOM 1491 O O . LYS A 1 190 ? -9.992 9.446 10.965 1.00 90.81 190 LYS A O 1
ATOM 1496 N N . TRP A 1 191 ? -8.941 8.087 12.423 1.00 87.94 191 TRP A N 1
ATOM 1497 C CA . TRP A 1 191 ? -9.669 6.892 12.029 1.00 87.94 191 TRP A CA 1
ATOM 1498 C C . TRP A 1 191 ? -11.133 6.994 12.458 1.00 87.94 191 TRP A C 1
ATOM 1500 O O . TRP A 1 191 ? -12.017 6.781 11.632 1.00 87.94 191 TRP A O 1
ATOM 1510 N N . LEU A 1 192 ? -11.388 7.434 13.697 1.00 88.81 192 LEU A N 1
ATOM 1511 C CA . LEU A 1 192 ? -12.746 7.675 14.185 1.00 88.81 192 LEU A CA 1
ATOM 1512 C C . LEU A 1 192 ? -13.481 8.726 13.337 1.00 88.81 192 LEU A C 1
ATOM 1514 O O . LEU A 1 192 ? -14.621 8.502 12.945 1.00 88.81 192 LEU A O 1
ATOM 1518 N N . ALA A 1 193 ? -12.823 9.836 12.990 1.00 87.62 193 ALA A N 1
ATOM 1519 C CA . ALA A 1 193 ? -13.396 10.864 12.121 1.00 87.62 193 ALA A CA 1
ATOM 1520 C C . ALA A 1 193 ? -13.801 10.320 10.740 1.00 87.62 193 ALA A C 1
ATOM 1522 O O . ALA A 1 193 ? -14.885 10.621 10.238 1.00 87.62 193 ALA A O 1
ATOM 1523 N N . ALA A 1 194 ? -12.947 9.492 10.132 1.00 84.44 194 ALA A N 1
ATOM 1524 C CA . ALA A 1 194 ? -13.256 8.842 8.864 1.00 84.44 194 ALA A CA 1
ATOM 1525 C C . ALA A 1 194 ? -14.425 7.852 8.989 1.00 84.44 194 ALA A C 1
ATOM 1527 O O . ALA A 1 194 ? -15.230 7.748 8.065 1.00 84.44 194 ALA A O 1
ATOM 1528 N N . GLU A 1 195 ? -14.530 7.142 10.112 1.00 82.69 195 GLU A N 1
ATOM 1529 C CA . GLU A 1 195 ? -15.609 6.185 10.362 1.00 82.69 195 GLU A CA 1
ATOM 1530 C C . GLU A 1 195 ? -16.959 6.881 10.574 1.00 82.69 195 GLU A C 1
ATOM 1532 O O . GLU A 1 195 ? -17.950 6.493 9.955 1.00 82.69 195 GLU A O 1
ATOM 1537 N N . ILE A 1 196 ? -16.992 7.972 11.347 1.00 81.12 196 ILE A N 1
ATOM 1538 C CA . ILE A 1 196 ? -18.206 8.779 11.550 1.00 81.12 196 ILE A CA 1
ATOM 1539 C C . ILE A 1 196 ? -18.740 9.312 10.210 1.00 81.12 196 ILE A C 1
ATOM 1541 O O . ILE A 1 196 ? -19.947 9.302 9.968 1.00 81.12 196 ILE A O 1
ATOM 1545 N N . LEU A 1 197 ? -17.854 9.728 9.302 1.00 77.44 197 LEU A N 1
ATOM 1546 C CA . LEU A 1 197 ? -18.249 10.198 7.970 1.00 77.44 197 LEU A CA 1
ATOM 1547 C C . LEU A 1 197 ? -18.723 9.081 7.035 1.00 77.44 197 LEU A C 1
ATOM 1549 O O . LEU A 1 197 ? -19.553 9.336 6.163 1.00 77.44 197 LEU A O 1
ATOM 1553 N N . LYS A 1 198 ? -18.211 7.854 7.191 1.00 76.25 198 LYS A N 1
ATOM 1554 C CA . LYS A 1 198 ? -18.640 6.693 6.393 1.00 76.25 198 LYS A CA 1
ATOM 1555 C C . LYS A 1 198 ? -19.995 6.146 6.829 1.00 76.25 198 LYS A C 1
ATOM 1557 O O . LYS A 1 198 ? -20.777 5.736 5.975 1.00 76.25 198 LYS A O 1
ATOM 1562 N N . VAL A 1 199 ? -20.240 6.085 8.136 1.00 60.72 199 VAL A N 1
ATOM 1563 C CA . VAL A 1 199 ? -21.407 5.405 8.724 1.00 60.72 199 VAL A CA 1
ATOM 1564 C C . VAL A 1 199 ? -22.560 6.382 9.004 1.00 60.72 199 VAL A C 1
ATOM 1566 O O . VAL A 1 199 ? -23.706 5.956 9.145 1.00 60.72 199 VAL A O 1
ATOM 1569 N N . GLY A 1 200 ? -22.293 7.693 9.020 1.00 54.88 200 GLY A N 1
ATOM 1570 C CA . GLY A 1 200 ? -23.176 8.658 9.673 1.00 54.88 200 GLY A CA 1
ATOM 1571 C C . GLY A 1 200 ? -23.065 8.537 11.202 1.00 54.88 200 GLY A C 1
ATOM 1572 O O . GLY A 1 200 ? -22.364 7.648 11.695 1.00 54.88 200 GLY A O 1
ATOM 1573 N N . PRO A 1 201 ? -23.714 9.423 11.982 1.00 47.66 201 PRO A N 1
ATOM 1574 C CA . PRO A 1 201 ? -23.667 9.344 13.441 1.00 47.66 201 PRO A CA 1
ATOM 1575 C C . PRO A 1 201 ? -24.097 7.945 13.914 1.00 47.66 201 PRO A C 1
ATOM 1577 O O . PRO A 1 201 ? -25.071 7.396 13.383 1.00 47.66 201 PRO A O 1
ATOM 1580 N N . PRO A 1 202 ? -23.379 7.340 14.879 1.00 43.31 202 PRO A N 1
ATOM 1581 C CA . PRO A 1 202 ? -23.708 6.006 15.353 1.00 43.31 202 PRO A CA 1
ATOM 1582 C C . PRO A 1 202 ? -25.128 6.010 15.941 1.00 43.31 202 PRO A C 1
ATOM 1584 O O . PRO A 1 202 ? -25.466 6.893 16.730 1.00 43.31 202 PRO A O 1
ATOM 1587 N N . PRO A 1 203 ? -25.990 5.048 15.572 1.00 35.78 203 PRO A N 1
ATOM 1588 C CA . PRO A 1 203 ? -27.315 4.971 16.157 1.00 35.78 203 PRO A CA 1
ATOM 1589 C C . PRO A 1 203 ? -27.211 4.571 17.644 1.00 35.78 203 PRO A C 1
ATOM 1591 O O . PRO A 1 203 ? -26.431 3.669 17.969 1.00 35.78 203 PRO A O 1
ATOM 1594 N N . PRO A 1 204 ? -28.024 5.168 18.537 1.00 42.44 204 PRO A N 1
ATOM 1595 C CA . PRO A 1 204 ? -27.840 5.125 19.998 1.00 42.44 204 PRO A CA 1
ATOM 1596 C C . PRO A 1 204 ? -28.040 3.748 20.668 1.00 42.44 204 PRO A C 1
ATOM 1598 O O . PRO A 1 204 ? -28.048 3.640 21.887 1.00 42.44 204 PRO A O 1
ATOM 1601 N N . TRP A 1 205 ? -28.192 2.668 19.899 1.00 49.25 205 TRP A N 1
ATOM 1602 C CA . TRP A 1 205 ? -28.464 1.305 20.381 1.00 49.25 205 TRP A CA 1
ATOM 1603 C C . TRP A 1 205 ? -27.358 0.286 20.064 1.00 49.25 205 TRP A C 1
ATOM 1605 O O . TRP A 1 205 ? -27.550 -0.907 20.278 1.00 49.25 205 TRP A O 1
ATOM 1615 N N . ARG A 1 206 ? -26.175 0.716 19.598 1.00 41.41 206 ARG A N 1
ATOM 1616 C CA . ARG A 1 206 ? -24.968 -0.145 19.557 1.00 41.41 206 ARG A CA 1
ATOM 1617 C C . ARG A 1 206 ? -24.134 -0.083 20.846 1.00 41.41 206 ARG A C 1
ATOM 1619 O O . ARG A 1 206 ? -22.933 -0.340 20.820 1.00 41.41 206 ARG A O 1
ATOM 1626 N N . VAL A 1 207 ? -24.780 0.215 21.972 1.00 42.81 207 VAL A N 1
ATOM 1627 C CA . VAL A 1 207 ? -24.229 -0.008 23.312 1.00 42.81 207 VAL A CA 1
ATOM 1628 C C . VAL A 1 207 ? -24.752 -1.362 23.793 1.00 42.81 207 VAL A C 1
ATOM 1630 O O . VAL A 1 207 ? -25.860 -1.473 24.312 1.00 42.81 207 VAL A O 1
ATOM 1633 N N . GLY A 1 208 ? -23.971 -2.402 23.513 1.00 38.41 208 GLY A N 1
ATOM 1634 C CA . GLY A 1 208 ? -24.047 -3.719 24.142 1.00 38.41 208 GLY A CA 1
ATOM 1635 C C . GLY A 1 208 ? -22.725 -4.012 24.825 1.00 38.41 208 GLY A C 1
ATOM 1636 O O . GLY A 1 208 ? -21.695 -3.506 24.313 1.00 38.41 208 GLY A O 1
#

pLDDT: mean 80.94, std 16.18, range [35.78, 97.56]

Organism: Mesorhizobium plurifarium (NCBI:txid69974)

Foldseek 3Di:
DVVVVVCVVVVVVVVVVVVVVVVLLLLLLLLQQLVVCVVVVHDNVVSLVRSVDGPVPDDPVSSVVSQVVCCVVVVSDSLQSSLVSVVVPHDDPDDPVSNVVSVVVVVPVPPPPCVVVCVVVVVVVVVVVVVVLQVVLLVVLVVCDLVSLLVLLVVLLCVVVVDDPPPDPVVVLPPPVVSVVCSNRSPRSNVVSVVCVVPPRDDPPPPD

Sequence (208 aa):
MGILLVLIVLGGGVWYFLKGNVRRGAETVRASIFLTGLESGHTVAEANLMASMDAEYMPTPMILNAMDHVRLFYGGKQLPMIAEAYRKGMKPKLAFWNQVLIDMLHSSVPERDSVKQKADNSDEHRESVYQEIMEANKMRNQRMGFDNYLSAVVAEAMRLDGKASTDLHWIELTDDEGTKRAYTDGIDPKWLAAEILKVGPPPPWRVG

Secondary structure (DSSP, 8-state):
-HHHHHHHHHHHHHHHHHHHHHHHHHHHHHHHHHHHHHHTT--HHHHHHHTTS-GGG--HHHHHHHHHHHHHHHTT-HHHHHHHHHHTTPPP-S-HHHHHHHHHHHHTS---GGGTTTHHHHHHHHHHHHHHHHHHHHHHHHHH-HHHHHHHHHHHHHHHH---TTS--HHHHS-HHHHHHHHHTT--HHHHHHHHHHH-SPPTT---